Protein AF-A0A401FMH2-F1 (afdb_monomer_lite)

Structure (mmCIF, N/CA/C/O backbone):
data_AF-A0A401FMH2-F1
#
_entry.id   AF-A0A401FMH2-F1
#
loop_
_atom_site.group_PDB
_atom_site.id
_atom_site.type_symbol
_atom_site.label_atom_id
_atom_site.label_alt_id
_atom_site.label_comp_id
_atom_site.label_asym_id
_atom_site.label_entity_id
_atom_site.label_seq_id
_atom_site.pdbx_PDB_ins_code
_atom_site.Cartn_x
_atom_site.Cartn_y
_atom_site.Cartn_z
_atom_site.occupancy
_atom_site.B_iso_or_equiv
_atom_site.auth_seq_id
_atom_site.auth_comp_id
_atom_site.auth_asym_id
_atom_site.auth_atom_id
_atom_site.pdbx_PDB_model_num
ATOM 1 N N . MET A 1 1 ? -13.415 -18.491 -5.568 1.00 47.19 1 MET A N 1
ATOM 2 C CA . MET A 1 1 ? -12.170 -18.029 -4.925 1.00 47.19 1 MET A CA 1
ATOM 3 C C . MET A 1 1 ? -11.915 -16.611 -5.392 1.00 47.19 1 MET A C 1
ATOM 5 O O . MET A 1 1 ? -11.864 -16.383 -6.594 1.00 47.19 1 MET A O 1
ATOM 9 N N . THR A 1 2 ? -11.873 -15.657 -4.473 1.00 57.19 2 THR A N 1
ATOM 10 C CA . THR A 1 2 ? -11.533 -14.259 -4.752 1.00 57.19 2 THR A CA 1
ATOM 11 C C . THR A 1 2 ? -10.042 -14.176 -5.070 1.00 57.19 2 THR A C 1
ATOM 13 O O . THR A 1 2 ? -9.220 -14.553 -4.244 1.00 57.19 2 THR A O 1
ATOM 16 N N . ASN A 1 3 ? -9.698 -13.740 -6.281 1.00 81.69 3 ASN A N 1
ATOM 17 C CA . ASN A 1 3 ? -8.312 -13.519 -6.690 1.00 81.69 3 ASN A CA 1
ATOM 18 C C . ASN A 1 3 ? -7.860 -12.145 -6.170 1.00 81.69 3 ASN A C 1
ATOM 20 O O . ASN A 1 3 ? -8.549 -11.154 -6.430 1.00 81.69 3 ASN A O 1
ATOM 24 N N . ILE A 1 4 ? -6.757 -12.068 -5.419 1.00 91.06 4 ILE A N 1
ATOM 25 C CA . ILE A 1 4 ? -6.228 -10.784 -4.930 1.00 91.06 4 ILE A CA 1
ATOM 26 C C . ILE A 1 4 ? -5.268 -10.225 -5.976 1.00 91.06 4 ILE A C 1
ATOM 28 O O . ILE A 1 4 ? -4.220 -10.809 -6.244 1.00 91.06 4 ILE A O 1
ATOM 32 N N . GLN A 1 5 ? -5.618 -9.078 -6.553 1.00 94.56 5 GLN A N 1
ATOM 33 C CA . GLN A 1 5 ? -4.793 -8.424 -7.564 1.00 94.56 5 GLN A CA 1
ATOM 34 C C . GLN A 1 5 ? -3.710 -7.548 -6.935 1.00 94.56 5 GLN A C 1
ATOM 36 O O . GLN A 1 5 ? -3.973 -6.749 -6.036 1.00 94.56 5 GLN A O 1
ATOM 41 N N . ILE A 1 6 ? -2.492 -7.677 -7.456 1.00 95.94 6 ILE A N 1
ATOM 42 C CA . ILE A 1 6 ? -1.323 -6.886 -7.089 1.00 95.94 6 ILE A CA 1
ATOM 43 C C . ILE A 1 6 ? -0.742 -6.279 -8.365 1.00 95.94 6 ILE A C 1
ATOM 45 O O . ILE A 1 6 ? -0.387 -6.987 -9.309 1.00 95.94 6 ILE A O 1
ATOM 49 N N . GLY A 1 7 ? -0.619 -4.953 -8.391 1.00 97.38 7 GLY A N 1
ATOM 50 C CA . GLY A 1 7 ? 0.057 -4.260 -9.481 1.00 97.38 7 GLY A CA 1
ATOM 51 C C . GLY A 1 7 ? 1.564 -4.520 -9.451 1.00 97.38 7 GLY A C 1
ATOM 52 O O . GLY A 1 7 ? 2.188 -4.384 -8.399 1.00 97.38 7 GLY A O 1
ATOM 53 N N . ILE A 1 8 ? 2.166 -4.827 -10.602 1.00 97.62 8 ILE A N 1
ATOM 54 C CA . ILE A 1 8 ? 3.619 -5.048 -10.742 1.00 97.62 8 ILE A CA 1
ATOM 55 C C . ILE A 1 8 ? 4.412 -3.853 -10.207 1.00 97.62 8 ILE A C 1
ATOM 57 O O . ILE A 1 8 ? 5.335 -4.030 -9.416 1.00 97.62 8 ILE A O 1
ATOM 61 N N . ARG A 1 9 ? 4.010 -2.630 -10.573 1.00 95.62 9 ARG A N 1
ATOM 62 C CA . ARG A 1 9 ? 4.641 -1.402 -10.077 1.00 95.62 9 ARG A CA 1
ATOM 63 C C . ARG A 1 9 ? 4.567 -1.299 -8.553 1.00 95.62 9 ARG A C 1
ATOM 65 O O . ARG A 1 9 ? 5.583 -1.051 -7.919 1.00 95.62 9 ARG A O 1
ATOM 72 N N . THR A 1 10 ? 3.395 -1.546 -7.970 1.00 94.94 10 THR A N 1
ATOM 73 C CA . THR A 1 10 ? 3.193 -1.508 -6.514 1.00 94.94 10 THR A CA 1
ATOM 74 C C . THR A 1 10 ? 4.056 -2.541 -5.795 1.00 94.94 10 THR A C 1
ATOM 76 O O . THR A 1 10 ? 4.653 -2.223 -4.774 1.00 94.94 10 THR A O 1
ATOM 79 N N . LEU A 1 11 ? 4.156 -3.763 -6.328 1.00 96.88 11 LEU A N 1
ATOM 80 C CA . LEU A 1 11 ? 5.019 -4.813 -5.783 1.00 96.88 11 LEU A CA 1
ATOM 81 C C . LEU A 1 11 ? 6.494 -4.388 -5.789 1.00 96.88 11 LEU A C 1
ATOM 83 O O . LEU A 1 11 ? 7.184 -4.518 -4.780 1.00 96.88 11 LEU A O 1
ATOM 87 N N . ILE A 1 12 ? 6.964 -3.872 -6.923 1.00 97.06 12 ILE A N 1
ATOM 88 C CA . ILE A 1 12 ? 8.351 -3.441 -7.106 1.00 97.06 12 ILE A CA 1
ATOM 89 C C . ILE A 1 12 ? 8.682 -2.267 -6.196 1.00 97.06 12 ILE A C 1
ATOM 91 O O . ILE A 1 12 ? 9.678 -2.327 -5.484 1.00 97.06 12 ILE A O 1
ATOM 95 N N . GLU A 1 13 ? 7.851 -1.225 -6.180 1.00 94.44 13 GLU A N 1
ATOM 96 C CA . GLU A 1 13 ? 8.068 -0.061 -5.320 1.00 94.44 13 GLU A CA 1
ATOM 97 C C . GLU A 1 13 ? 8.053 -0.472 -3.845 1.00 94.44 13 GLU A C 1
ATOM 99 O O . GLU A 1 13 ? 8.932 -0.079 -3.088 1.00 94.44 13 GLU A O 1
ATOM 104 N N . PHE A 1 14 ? 7.127 -1.337 -3.433 1.00 94.88 14 PHE A N 1
ATOM 105 C CA . PHE A 1 14 ? 7.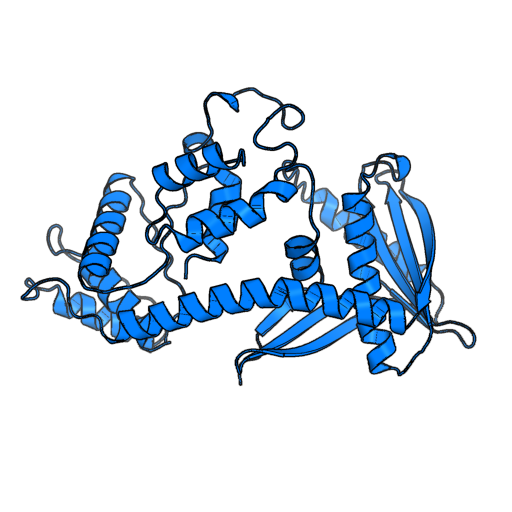064 -1.791 -2.048 1.00 94.88 14 PHE A CA 1
ATOM 106 C C . PHE A 1 14 ? 8.324 -2.561 -1.607 1.00 94.88 14 PHE A C 1
ATOM 108 O O . PHE A 1 14 ? 8.773 -2.420 -0.469 1.00 94.88 14 PHE A O 1
ATOM 115 N N . ILE A 1 15 ? 8.916 -3.373 -2.490 1.00 96.25 15 ILE A N 1
ATOM 116 C CA . ILE A 1 15 ? 10.062 -4.222 -2.134 1.00 96.25 15 ILE A CA 1
ATOM 117 C C . ILE A 1 15 ? 11.409 -3.540 -2.386 1.00 96.25 15 ILE A C 1
ATOM 119 O O . ILE A 1 15 ? 12.311 -3.673 -1.556 1.00 96.25 15 ILE A O 1
ATOM 123 N N . LEU A 1 16 ? 11.561 -2.814 -3.491 1.00 95.94 16 LEU A N 1
ATOM 124 C CA . LEU A 1 16 ? 12.856 -2.370 -4.019 1.00 95.94 16 LEU A CA 1
ATOM 125 C C . LEU A 1 16 ? 13.099 -0.858 -3.910 1.00 95.94 16 LEU A C 1
ATOM 127 O O . LEU A 1 16 ? 14.219 -0.416 -4.184 1.00 95.94 16 LEU A O 1
ATOM 131 N N . LYS A 1 17 ? 12.095 -0.056 -3.531 1.00 94.38 17 LYS A N 1
ATOM 132 C CA . LYS A 1 17 ? 12.276 1.394 -3.362 1.00 94.38 17 LYS A CA 1
ATOM 133 C C . LYS A 1 17 ? 13.201 1.673 -2.179 1.00 94.38 17 LYS A C 1
ATOM 135 O O . LYS A 1 17 ? 13.080 1.036 -1.132 1.00 94.38 17 LYS A O 1
ATOM 140 N N . ARG A 1 18 ? 14.149 2.584 -2.392 1.00 94.25 18 ARG A N 1
ATOM 141 C CA . ARG A 1 18 ? 15.251 2.953 -1.491 1.00 94.25 18 ARG A CA 1
ATOM 142 C C . ARG A 1 18 ? 15.542 4.449 -1.616 1.00 94.25 18 ARG A C 1
ATOM 144 O O . ARG A 1 18 ? 15.062 5.093 -2.548 1.00 94.25 18 ARG A O 1
ATOM 151 N N . GLY A 1 19 ? 16.330 4.988 -0.694 1.00 92.50 19 GLY A N 1
ATOM 152 C CA . GLY A 1 19 ? 16.698 6.400 -0.687 1.00 92.50 19 GLY A CA 1
ATOM 153 C C . GLY A 1 19 ? 15.606 7.320 -0.146 1.00 92.50 19 GLY A C 1
ATOM 154 O O . GLY A 1 19 ? 14.820 6.949 0.732 1.00 92.50 19 GLY A O 1
ATOM 155 N N . ASP A 1 20 ? 15.597 8.548 -0.652 1.00 92.31 20 ASP A N 1
ATOM 156 C CA . ASP A 1 20 ? 14.940 9.675 0.004 1.00 92.31 20 ASP A CA 1
ATOM 157 C C . ASP A 1 20 ? 13.442 9.752 -0.287 1.00 92.31 20 ASP A C 1
ATOM 159 O O . ASP A 1 20 ? 12.959 9.430 -1.377 1.00 92.31 20 ASP A O 1
ATOM 163 N N . LEU A 1 21 ? 12.696 10.251 0.692 1.00 90.00 21 LEU A N 1
ATOM 164 C CA . LEU A 1 21 ? 11.328 10.694 0.496 1.00 90.00 21 LEU A CA 1
ATOM 165 C C . LEU A 1 21 ? 11.337 12.001 -0.302 1.00 90.00 21 LEU A C 1
ATOM 167 O O . LEU A 1 21 ? 11.743 13.043 0.200 1.00 90.00 21 LEU A O 1
ATOM 171 N N . VAL A 1 22 ? 10.852 11.956 -1.539 1.00 81.88 22 VAL A N 1
ATOM 172 C CA . VAL A 1 22 ? 10.708 13.150 -2.380 1.00 81.88 22 VAL A CA 1
ATOM 173 C C . VAL A 1 22 ? 9.288 13.703 -2.225 1.00 81.88 22 VAL A C 1
ATOM 175 O O . VAL A 1 22 ? 8.334 12.936 -2.401 1.00 81.88 22 VAL A O 1
ATOM 178 N N . PRO A 1 23 ? 9.107 15.006 -1.932 1.00 68.88 23 PRO A N 1
ATOM 179 C CA . PRO A 1 23 ? 7.790 15.631 -1.935 1.00 68.88 23 PRO A CA 1
ATOM 180 C C . PRO A 1 23 ? 7.097 15.409 -3.281 1.00 68.88 23 PRO A C 1
ATOM 182 O O . PRO A 1 23 ? 7.643 15.738 -4.334 1.00 68.88 23 PRO A O 1
ATOM 185 N N . THR A 1 24 ? 5.881 14.870 -3.270 1.00 58.53 24 THR A N 1
ATOM 186 C CA . THR A 1 24 ? 5.079 14.733 -4.489 1.00 58.53 24 THR A CA 1
ATOM 187 C C . THR A 1 24 ? 4.671 16.110 -5.007 1.00 58.53 24 THR A C 1
ATOM 189 O O . THR A 1 24 ? 3.686 16.689 -4.554 1.00 58.53 24 THR A O 1
ATOM 192 N N . SER A 1 25 ? 5.400 16.630 -5.993 1.00 46.34 25 SER A N 1
ATOM 193 C CA . SER A 1 25 ? 4.968 17.747 -6.834 1.00 46.34 25 SER A CA 1
ATOM 194 C C . SER A 1 25 ? 4.063 17.222 -7.956 1.00 46.34 25 SER A C 1
ATOM 196 O O . SER A 1 25 ? 4.408 17.199 -9.136 1.00 46.34 25 SER A O 1
ATOM 198 N N . THR A 1 26 ? 2.866 16.754 -7.606 1.00 40.50 26 THR A N 1
ATOM 199 C CA . THR A 1 26 ? 1.843 16.431 -8.610 1.00 40.50 26 THR A CA 1
ATOM 200 C C . THR A 1 26 ? 1.331 17.720 -9.242 1.00 40.50 26 THR A C 1
ATOM 202 O O . THR A 1 26 ? 0.448 18.380 -8.703 1.00 40.50 26 THR A O 1
ATOM 205 N N . SER A 1 27 ? 1.886 18.091 -10.395 1.00 46.41 27 SER A N 1
ATOM 206 C CA . SER A 1 27 ? 1.198 18.978 -11.329 1.00 46.41 27 SER A CA 1
ATOM 207 C C . SER A 1 27 ? 0.369 18.120 -12.288 1.00 46.41 27 SER A C 1
ATOM 209 O O . SER A 1 27 ? 0.914 17.284 -13.004 1.00 46.41 27 SER A O 1
ATOM 211 N N . ASP A 1 28 ? -0.950 18.320 -12.336 1.00 49.03 28 ASP A N 1
ATOM 212 C CA . ASP A 1 28 ? -1.854 17.580 -13.240 1.00 49.03 28 ASP A CA 1
ATOM 213 C C . ASP A 1 28 ? -1.455 17.709 -14.727 1.00 49.03 28 ASP A C 1
ATOM 215 O O . ASP A 1 28 ? -1.717 16.824 -15.547 1.00 49.03 28 ASP A O 1
ATOM 219 N N . ASN A 1 29 ? -0.742 18.787 -15.075 1.00 51.06 29 ASN A N 1
ATOM 220 C CA . ASN A 1 29 ? -0.193 19.014 -16.412 1.00 51.06 29 ASN A CA 1
ATOM 221 C C . ASN A 1 29 ? 0.879 17.982 -16.819 1.00 51.06 29 ASN A C 1
ATOM 223 O O . ASN A 1 29 ? 1.019 17.711 -18.015 1.00 51.06 29 ASN A O 1
ATOM 227 N N . SER A 1 30 ? 1.609 17.372 -15.874 1.00 61.19 30 SER A N 1
ATOM 228 C CA . SER A 1 30 ? 2.687 16.420 -16.188 1.00 61.19 30 SER A CA 1
ATOM 229 C C . SER A 1 30 ? 2.157 15.052 -16.632 1.00 61.19 30 SER A C 1
ATOM 231 O O . SER A 1 30 ? 2.678 14.467 -17.581 1.00 61.19 30 SER A O 1
ATOM 233 N N . MET A 1 31 ? 1.064 14.563 -16.035 1.00 66.50 31 MET A N 1
ATOM 234 C CA . MET A 1 31 ? 0.497 13.243 -16.351 1.00 66.50 31 MET A CA 1
ATOM 235 C C . MET A 1 31 ? -0.146 13.195 -17.744 1.00 66.50 31 MET A C 1
ATOM 237 O O . MET A 1 31 ? 0.021 12.220 -18.491 1.00 66.50 31 MET A O 1
ATOM 241 N N . ALA A 1 32 ? -0.862 14.259 -18.123 1.00 74.38 32 ALA A N 1
ATOM 242 C CA . ALA A 1 32 ? -1.446 14.390 -19.457 1.00 74.38 32 ALA A CA 1
ATOM 243 C C . ALA A 1 32 ? -0.358 14.533 -20.536 1.00 74.38 32 ALA A C 1
ATOM 245 O O . ALA A 1 32 ? -0.461 13.917 -21.605 1.00 74.38 32 ALA A O 1
ATOM 246 N N . ALA A 1 33 ? 0.702 15.294 -20.240 1.00 79.94 33 ALA A N 1
ATOM 247 C CA . ALA A 1 33 ? 1.869 15.419 -21.106 1.00 79.94 33 ALA A CA 1
ATOM 248 C C . ALA A 1 33 ? 2.594 14.073 -21.276 1.00 79.94 33 ALA A C 1
ATOM 250 O O . ALA A 1 33 ? 2.816 13.656 -22.413 1.00 79.94 33 ALA A O 1
ATOM 251 N N . GLY A 1 34 ? 2.859 13.343 -20.188 1.00 83.75 34 GLY A N 1
ATOM 252 C CA . GLY A 1 34 ? 3.500 12.024 -20.225 1.00 83.75 34 GLY A CA 1
ATOM 253 C C . GLY A 1 34 ? 2.719 11.015 -21.070 1.00 83.75 34 GLY A C 1
ATOM 254 O O . GLY A 1 34 ? 3.260 10.415 -21.997 1.00 83.75 34 GLY A O 1
ATOM 255 N N . SER A 1 35 ? 1.400 10.929 -20.871 1.00 86.25 35 SER A N 1
ATOM 256 C CA . SER A 1 35 ? 0.530 10.052 -21.676 1.00 86.25 35 SER A CA 1
ATOM 257 C C . SER A 1 35 ? 0.536 10.411 -23.169 1.00 86.25 35 SER A C 1
ATOM 259 O O . SER A 1 35 ? 0.417 9.543 -24.037 1.00 86.25 35 SER A O 1
ATOM 261 N N . ARG A 1 36 ? 0.650 11.703 -23.507 1.00 90.69 36 ARG A N 1
ATOM 262 C CA . ARG A 1 36 ? 0.776 12.157 -24.899 1.00 90.69 36 ARG A CA 1
ATOM 263 C C . ARG A 1 36 ? 2.114 11.728 -25.500 1.00 90.69 36 ARG A C 1
ATOM 265 O O . ARG A 1 36 ? 2.121 11.283 -26.647 1.00 90.69 36 ARG A O 1
ATOM 272 N N . ILE A 1 37 ? 3.200 11.842 -24.738 1.00 91.69 37 ILE A N 1
ATOM 273 C CA . ILE A 1 37 ? 4.545 11.431 -25.154 1.00 91.69 37 ILE A CA 1
ATOM 274 C C . ILE A 1 37 ? 4.595 9.916 -25.388 1.00 91.69 37 ILE A C 1
ATOM 276 O O . ILE A 1 37 ? 5.035 9.503 -26.459 1.00 91.69 37 ILE A O 1
ATOM 280 N N . HIS A 1 38 ? 4.053 9.098 -24.477 1.00 93.69 38 HIS A N 1
ATOM 281 C CA . HIS A 1 38 ? 3.977 7.638 -24.659 1.00 93.69 38 HIS A CA 1
ATOM 282 C C . HIS A 1 38 ? 3.273 7.286 -25.972 1.00 93.69 38 HIS A C 1
ATOM 284 O O . HIS A 1 38 ? 3.847 6.607 -26.821 1.00 93.69 38 HIS A O 1
ATOM 290 N N . ARG A 1 39 ? 2.084 7.854 -26.218 1.00 93.94 39 ARG A N 1
ATOM 291 C CA . ARG A 1 39 ? 1.352 7.628 -27.477 1.00 93.94 39 ARG A CA 1
ATOM 292 C C . ARG A 1 39 ? 2.127 8.085 -28.712 1.00 93.94 39 ARG A C 1
ATOM 294 O O . ARG A 1 39 ? 2.004 7.461 -29.763 1.00 93.94 39 ARG A O 1
ATOM 301 N N . LYS A 1 40 ? 2.879 9.188 -28.626 1.00 94.25 40 LYS A N 1
ATOM 302 C CA . LYS A 1 40 ? 3.715 9.687 -29.731 1.00 94.25 40 LYS A CA 1
ATOM 303 C C . LYS A 1 40 ? 4.839 8.699 -30.048 1.00 94.25 40 LYS A C 1
ATOM 305 O O . LYS A 1 40 ? 5.058 8.411 -31.221 1.00 94.25 40 LYS A O 1
ATOM 310 N N . ILE A 1 41 ? 5.499 8.162 -29.023 1.00 94.62 41 ILE A N 1
ATOM 311 C CA . ILE A 1 41 ? 6.569 7.169 -29.172 1.00 94.62 41 ILE A CA 1
ATOM 312 C C . ILE A 1 41 ? 6.009 5.853 -29.698 1.00 94.62 41 ILE A C 1
ATOM 314 O O . ILE A 1 41 ? 6.479 5.369 -30.715 1.00 94.62 41 ILE A O 1
ATOM 318 N N . GLN A 1 42 ? 4.954 5.315 -29.091 1.00 95.88 42 GLN A N 1
ATOM 319 C CA . GLN A 1 42 ? 4.330 4.062 -29.527 1.00 95.88 42 GLN A CA 1
ATOM 320 C C . GLN A 1 42 ? 3.884 4.120 -30.999 1.00 95.88 42 GLN A C 1
ATOM 322 O O . GLN A 1 42 ? 4.076 3.163 -31.739 1.00 95.88 42 GLN A O 1
ATOM 327 N N . LYS A 1 43 ? 3.351 5.261 -31.465 1.00 95.06 43 LYS A N 1
ATOM 328 C CA . LYS A 1 43 ? 2.969 5.457 -32.877 1.00 95.06 43 LYS A CA 1
ATOM 329 C C . LYS A 1 43 ? 4.146 5.512 -33.851 1.00 95.06 43 LYS A C 1
ATOM 331 O O . LYS A 1 43 ? 3.929 5.303 -35.039 1.00 95.06 43 LYS A O 1
ATOM 336 N N . SER A 1 44 ? 5.353 5.838 -33.386 1.00 94.44 44 SER A N 1
ATOM 337 C CA . SER A 1 44 ? 6.554 5.833 -34.230 1.00 94.44 44 SER A CA 1
ATOM 338 C C . SER A 1 44 ? 7.231 4.462 -34.289 1.00 94.44 44 SER A C 1
ATOM 340 O O . SER A 1 44 ? 8.198 4.293 -35.034 1.00 94.44 44 SER A O 1
ATOM 342 N N . ARG A 1 45 ? 6.747 3.479 -33.515 1.00 95.56 45 ARG A N 1
ATOM 343 C CA . ARG A 1 45 ? 7.283 2.116 -33.501 1.00 95.56 45 ARG A CA 1
ATOM 344 C C . ARG A 1 45 ? 6.802 1.306 -34.722 1.00 95.56 45 ARG A C 1
ATOM 346 O O . ARG A 1 45 ? 5.782 1.646 -35.322 1.00 95.56 45 ARG A O 1
ATOM 353 N N . PRO A 1 46 ? 7.538 0.250 -35.120 1.00 95.38 46 PRO A N 1
ATOM 354 C CA . PRO A 1 46 ? 7.185 -0.587 -36.270 1.00 95.38 46 PRO A CA 1
ATOM 355 C C . PRO A 1 46 ? 5.839 -1.310 -36.116 1.00 95.38 46 PRO A C 1
ATOM 357 O O . PRO A 1 46 ? 5.339 -1.476 -35.011 1.00 95.38 46 PRO A O 1
ATOM 360 N N . LEU A 1 47 ? 5.296 -1.849 -37.213 1.00 94.31 47 LEU A N 1
ATOM 361 C CA . LEU A 1 47 ? 4.038 -2.620 -37.201 1.00 94.31 47 LEU A CA 1
ATOM 362 C C . LEU A 1 47 ? 4.085 -3.886 -36.326 1.00 94.31 47 LEU A C 1
ATOM 364 O O . LEU A 1 47 ? 3.046 -4.369 -35.888 1.00 94.31 47 LEU A O 1
ATOM 368 N N . THR A 1 48 ? 5.278 -4.422 -36.070 1.00 96.56 48 THR A N 1
ATOM 369 C CA . THR A 1 48 ? 5.525 -5.569 -35.180 1.00 96.56 48 THR A CA 1
ATOM 370 C C . THR A 1 48 ? 5.436 -5.217 -33.690 1.00 96.56 48 THR A C 1
ATOM 372 O O . THR A 1 48 ? 5.528 -6.102 -32.836 1.00 96.56 48 THR A O 1
ATOM 375 N N . TYR A 1 49 ? 5.275 -3.931 -33.366 1.00 97.75 49 TYR A N 1
ATOM 376 C CA . TYR A 1 49 ? 5.172 -3.420 -32.009 1.00 97.75 49 TYR A CA 1
ATOM 377 C C . TYR A 1 49 ? 3.718 -3.402 -31.535 1.00 97.75 49 TYR A C 1
ATOM 379 O O . TYR A 1 49 ? 2.867 -2.703 -32.087 1.00 97.75 49 TYR A O 1
ATOM 387 N N . ALA A 1 50 ? 3.444 -4.130 -30.457 1.00 97.81 50 ALA A N 1
ATOM 388 C CA . ALA A 1 50 ? 2.191 -4.050 -29.725 1.00 97.81 50 ALA A CA 1
ATOM 389 C C . ALA A 1 50 ? 2.354 -3.081 -28.548 1.00 97.81 50 ALA A C 1
ATOM 391 O O . ALA A 1 50 ? 3.155 -3.332 -27.649 1.00 97.81 50 ALA A O 1
ATOM 392 N N . ALA A 1 51 ? 1.595 -1.986 -28.553 1.00 97.31 51 ALA A N 1
ATOM 393 C CA . ALA A 1 51 ? 1.561 -1.030 -27.450 1.00 97.31 51 ALA A CA 1
ATOM 394 C C . ALA A 1 51 ? 0.623 -1.498 -26.322 1.00 97.31 51 ALA A C 1
ATOM 396 O O . ALA A 1 51 ? -0.383 -2.156 -26.591 1.00 97.31 51 ALA A O 1
ATOM 397 N N . GLU A 1 52 ? 0.916 -1.093 -25.083 1.00 96.06 52 GLU A N 1
ATOM 398 C CA . GLU A 1 52 ? 0.040 -1.260 -23.909 1.00 96.06 52 GLU A CA 1
ATOM 399 C C . GLU A 1 52 ? -0.367 -2.723 -23.629 1.00 96.06 52 GLU A C 1
ATOM 401 O O . GLU A 1 52 ? -1.540 -3.044 -23.411 1.00 96.06 52 GLU A O 1
ATOM 406 N N . VAL A 1 53 ? 0.607 -3.636 -23.623 1.00 97.88 53 VAL A N 1
ATOM 407 C CA . VAL A 1 53 ? 0.355 -5.077 -23.481 1.00 97.88 53 VAL A CA 1
ATOM 408 C C . VAL A 1 53 ? 0.146 -5.453 -22.016 1.00 97.88 53 VAL A C 1
ATOM 410 O O . VAL A 1 53 ? 1.038 -5.297 -21.181 1.00 97.88 53 VAL A O 1
ATOM 413 N N . THR A 1 54 ? -1.032 -5.991 -21.690 1.00 97.88 54 THR A N 1
ATOM 414 C CA . THR A 1 54 ? -1.309 -6.540 -20.356 1.00 97.88 54 THR A CA 1
ATOM 415 C C . THR A 1 54 ? -0.573 -7.858 -20.147 1.00 97.88 54 THR A C 1
ATOM 417 O O . THR A 1 54 ? -0.746 -8.807 -20.909 1.00 97.88 54 THR A O 1
ATOM 420 N N . LEU A 1 55 ? 0.198 -7.928 -19.066 1.00 98.00 55 LEU A N 1
ATOM 421 C CA . LEU A 1 55 ? 0.916 -9.118 -18.631 1.00 98.00 55 LEU A CA 1
ATOM 422 C C . LEU A 1 55 ? 0.465 -9.488 -17.224 1.00 98.00 55 LEU A C 1
ATOM 424 O O . LEU A 1 55 ? 0.287 -8.616 -16.369 1.00 98.00 55 LEU A O 1
ATOM 428 N N . LYS A 1 56 ? 0.272 -10.786 -16.989 1.00 97.56 56 LYS A N 1
ATOM 429 C CA . LYS A 1 56 ? -0.140 -11.303 -15.688 1.00 97.56 56 LYS A CA 1
ATOM 430 C C . LYS A 1 56 ? 0.431 -12.680 -15.391 1.00 97.56 56 LYS A C 1
ATOM 432 O O . LYS A 1 56 ? 0.614 -13.489 -16.293 1.00 97.56 56 LYS A O 1
ATOM 437 N N . THR A 1 57 ? 0.658 -12.944 -14.114 1.00 97.31 57 THR A N 1
ATOM 438 C CA . THR A 1 57 ? 1.040 -14.253 -13.583 1.00 97.31 57 THR A CA 1
ATOM 439 C C . THR A 1 57 ? 0.372 -14.469 -12.232 1.00 97.31 57 THR A C 1
ATOM 441 O O . THR A 1 57 ? -0.023 -13.506 -11.574 1.00 97.31 57 THR A O 1
ATOM 444 N N . ASN A 1 58 ? 0.229 -15.724 -11.821 1.00 96.00 58 ASN A N 1
ATOM 445 C CA . ASN A 1 58 ? -0.428 -16.080 -10.571 1.00 96.00 58 ASN A CA 1
ATOM 446 C C . ASN A 1 58 ? 0.500 -16.906 -9.688 1.00 96.00 58 ASN A C 1
ATOM 448 O O . ASN A 1 58 ? 1.292 -17.707 -10.183 1.00 96.00 58 ASN A O 1
ATOM 452 N N . PHE A 1 59 ? 0.345 -16.760 -8.379 1.00 95.12 59 PHE A N 1
ATOM 453 C CA . PHE A 1 59 ? 0.902 -17.695 -7.412 1.00 95.12 59 PHE A CA 1
ATOM 454 C C . PHE A 1 59 ? -0.091 -17.920 -6.274 1.00 95.12 59 PHE A C 1
ATOM 456 O O . PHE A 1 59 ? -0.863 -17.032 -5.910 1.00 95.12 59 PHE A O 1
ATOM 463 N N . GLU A 1 60 ? -0.058 -19.120 -5.707 1.00 94.94 60 GLU A N 1
ATOM 464 C CA . GLU A 1 60 ? -0.830 -19.461 -4.520 1.00 94.94 60 GLU A CA 1
ATOM 465 C C . GLU A 1 60 ? 0.051 -19.319 -3.276 1.00 94.94 60 GLU A C 1
ATOM 467 O O . GLU A 1 60 ? 1.227 -19.706 -3.267 1.00 94.94 60 GLU A O 1
ATOM 472 N N . TYR A 1 61 ? -0.506 -18.744 -2.214 1.00 95.94 61 TYR A N 1
ATOM 473 C CA . TYR A 1 61 ? 0.157 -18.655 -0.921 1.00 95.94 61 TYR A CA 1
ATOM 474 C C . TYR A 1 61 ? -0.877 -18.605 0.206 1.00 95.94 61 TYR A C 1
ATOM 476 O O . TYR A 1 61 ? -1.828 -17.832 0.133 1.00 95.94 61 TYR A O 1
ATOM 484 N N . LEU A 1 62 ? -0.699 -19.437 1.242 1.00 94.81 62 LEU A N 1
ATOM 485 C CA . LEU A 1 62 ? -1.616 -19.542 2.392 1.00 94.81 62 LEU A CA 1
ATOM 486 C C . LEU A 1 62 ? -3.093 -19.722 1.970 1.00 94.81 62 LEU A C 1
ATOM 488 O O . LEU A 1 62 ? -3.986 -19.049 2.479 1.00 94.81 62 LEU A O 1
ATOM 492 N N . GLY A 1 63 ? -3.344 -20.591 0.981 1.00 91.56 63 GLY A N 1
ATOM 493 C CA . GLY A 1 63 ? -4.687 -20.881 0.455 1.00 91.56 63 GLY A CA 1
ATOM 494 C C . GLY A 1 63 ? -5.344 -19.728 -0.315 1.00 91.56 63 GLY A C 1
ATOM 495 O O . GLY A 1 63 ? -6.531 -19.795 -0.632 1.00 91.56 63 GLY A O 1
ATOM 496 N N . THR A 1 64 ? -4.594 -18.661 -0.609 1.00 92.31 64 THR A N 1
ATOM 497 C CA . THR A 1 64 ? -5.057 -17.498 -1.370 1.00 92.31 64 THR A CA 1
ATOM 498 C C . THR A 1 64 ? -4.341 -17.424 -2.714 1.00 92.31 64 THR A C 1
ATOM 500 O O . THR A 1 64 ? -3.115 -17.534 -2.784 1.00 92.31 64 THR A O 1
ATOM 503 N N . ASN A 1 65 ? -5.108 -17.194 -3.781 1.00 95.12 65 ASN A N 1
ATOM 504 C CA . ASN A 1 65 ? -4.569 -16.929 -5.112 1.00 95.12 65 ASN A CA 1
ATOM 505 C C . ASN A 1 65 ? -4.298 -15.434 -5.282 1.00 95.12 65 ASN A C 1
ATOM 507 O O . ASN A 1 65 ? -5.185 -14.602 -5.059 1.00 95.12 65 ASN A O 1
ATOM 511 N N . TYR A 1 66 ? -3.073 -15.121 -5.690 1.00 96.19 66 TYR A N 1
ATOM 512 C CA . TYR A 1 66 ? -2.614 -13.772 -5.978 1.00 96.19 66 TYR A CA 1
ATOM 513 C C . TYR A 1 66 ? -2.315 -13.632 -7.468 1.00 96.19 66 TYR A C 1
ATOM 515 O O . TYR A 1 66 ? -1.529 -14.406 -8.015 1.00 96.19 66 TYR A O 1
ATOM 523 N N . GLU A 1 67 ? -2.894 -12.614 -8.103 1.00 97.44 67 GLU A N 1
ATOM 524 C CA . GLU A 1 67 ? -2.609 -12.239 -9.489 1.00 97.44 67 GLU A CA 1
ATOM 525 C C . GLU A 1 67 ? -1.706 -11.015 -9.508 1.00 97.44 67 GLU A C 1
ATOM 527 O O . GLU A 1 67 ? -2.100 -9.919 -9.107 1.00 97.44 67 GLU A O 1
ATOM 532 N N . ILE A 1 68 ? -0.492 -11.197 -10.008 1.00 97.44 68 ILE A N 1
ATOM 533 C CA . ILE A 1 68 ? 0.428 -10.105 -10.290 1.00 97.44 68 ILE A CA 1
ATOM 534 C C . ILE A 1 68 ? 0.182 -9.669 -11.720 1.00 97.44 68 ILE A C 1
ATOM 536 O O . ILE A 1 68 ? 0.321 -10.472 -12.642 1.00 97.44 68 ILE A O 1
ATOM 540 N N . SER A 1 69 ? -0.169 -8.403 -11.914 1.00 97.44 69 SER A N 1
ATOM 541 C CA . SER A 1 69 ? -0.478 -7.878 -13.241 1.00 97.44 69 SER A CA 1
ATOM 542 C C . SER A 1 69 ? 0.035 -6.462 -13.458 1.00 97.44 69 SER A C 1
ATOM 544 O O . SER A 1 69 ? 0.260 -5.687 -12.528 1.00 97.44 69 SER A O 1
ATOM 546 N N . GLY A 1 70 ? 0.250 -6.125 -14.722 1.00 96.94 70 GLY A N 1
ATOM 547 C CA . GLY A 1 70 ? 0.673 -4.802 -15.148 1.00 96.94 70 GLY A CA 1
ATOM 548 C C . GLY A 1 70 ? 0.558 -4.660 -16.655 1.00 96.94 70 GLY A C 1
ATOM 549 O O . GLY A 1 70 ? 0.105 -5.570 -17.354 1.00 96.94 70 GLY A O 1
ATOM 550 N N . ARG A 1 71 ? 0.950 -3.494 -17.151 1.00 97.06 71 ARG A N 1
ATOM 551 C CA . ARG A 1 71 ? 0.841 -3.140 -18.561 1.00 97.06 71 ARG A CA 1
ATOM 552 C C . ARG A 1 71 ? 2.198 -2.641 -19.033 1.00 97.06 71 ARG A C 1
ATOM 554 O O . ARG A 1 71 ? 2.656 -1.610 -18.549 1.00 97.06 71 ARG A O 1
ATOM 561 N N . ALA A 1 72 ? 2.851 -3.419 -19.888 1.00 97.12 72 ALA A N 1
ATOM 562 C CA . ALA A 1 72 ? 4.085 -2.998 -20.536 1.00 97.12 72 ALA A CA 1
ATOM 563 C C . ALA A 1 72 ? 3.751 -1.928 -21.579 1.00 97.12 72 ALA A C 1
ATOM 565 O O . ALA A 1 72 ? 2.757 -2.073 -22.300 1.00 97.12 72 ALA A O 1
ATOM 566 N N . ASP A 1 73 ? 4.569 -0.880 -21.678 1.00 97.56 73 ASP A N 1
ATOM 567 C CA . ASP A 1 73 ? 4.348 0.178 -22.669 1.00 97.56 73 ASP A CA 1
ATOM 568 C C . ASP A 1 73 ? 4.414 -0.370 -24.100 1.00 97.56 73 ASP A C 1
ATOM 570 O O . ASP A 1 73 ? 3.644 0.068 -24.963 1.00 97.56 73 ASP A O 1
ATOM 574 N N . GLY A 1 74 ? 5.281 -1.364 -24.327 1.00 97.50 74 GLY A N 1
ATOM 575 C CA . GLY A 1 74 ? 5.493 -1.966 -25.632 1.00 97.50 74 GLY A CA 1
ATOM 576 C C . GLY A 1 74 ? 6.102 -3.354 -25.632 1.00 97.50 74 GLY A C 1
ATOM 577 O O . GLY A 1 74 ? 6.986 -3.656 -24.833 1.00 97.50 74 GLY A O 1
ATOM 578 N N . ILE A 1 75 ? 5.696 -4.177 -26.597 1.00 98.31 75 ILE A N 1
ATOM 579 C CA . ILE A 1 75 ? 6.400 -5.413 -26.949 1.00 98.31 75 ILE A CA 1
ATOM 580 C C . ILE A 1 75 ? 6.552 -5.486 -28.466 1.00 98.31 75 ILE A C 1
ATOM 582 O O . ILE A 1 75 ? 5.560 -5.568 -29.191 1.00 98.31 75 ILE A O 1
ATOM 586 N N . ASN A 1 76 ? 7.793 -5.489 -28.945 1.00 98.00 76 ASN A N 1
ATOM 587 C CA . ASN A 1 76 ? 8.128 -5.694 -30.348 1.00 98.00 76 ASN A CA 1
ATOM 588 C C . ASN A 1 76 ? 8.522 -7.152 -30.584 1.00 98.00 76 ASN A C 1
ATOM 590 O O . ASN A 1 76 ? 9.418 -7.659 -29.911 1.00 98.00 76 ASN A O 1
ATOM 594 N N . ARG A 1 77 ? 7.874 -7.815 -31.544 1.00 96.50 77 ARG A N 1
ATOM 595 C CA . ARG A 1 77 ? 8.167 -9.211 -31.902 1.00 96.50 77 ARG A CA 1
ATOM 596 C C . ARG A 1 77 ? 8.632 -9.287 -33.349 1.00 96.50 77 ARG A C 1
ATOM 598 O O . ARG A 1 77 ? 7.831 -9.092 -34.261 1.00 96.50 77 ARG A O 1
ATOM 605 N N . THR A 1 78 ? 9.913 -9.557 -33.561 1.00 94.69 78 THR A N 1
ATOM 606 C CA . THR A 1 78 ? 10.480 -9.823 -34.889 1.00 94.69 78 THR A CA 1
ATOM 607 C C . THR A 1 78 ? 10.817 -11.310 -35.025 1.00 94.69 78 THR A C 1
ATOM 609 O O . THR A 1 78 ? 10.632 -12.080 -34.084 1.00 94.69 78 THR A O 1
ATOM 612 N N . ALA A 1 79 ? 11.273 -11.737 -36.206 1.00 89.06 79 ALA A N 1
ATOM 613 C CA . ALA A 1 79 ? 11.712 -13.119 -36.414 1.00 89.06 79 ALA A CA 1
ATOM 614 C C . ALA A 1 79 ? 12.954 -13.473 -35.575 1.00 89.06 79 ALA A C 1
ATOM 616 O O . ALA A 1 79 ? 13.111 -14.623 -35.176 1.00 89.06 79 ALA A O 1
ATOM 617 N N . ASP A 1 80 ? 13.800 -12.478 -35.301 1.00 88.50 80 ASP A N 1
ATOM 618 C CA . ASP A 1 80 ? 15.099 -12.664 -34.655 1.00 88.50 80 ASP A CA 1
ATOM 619 C C . ASP A 1 80 ? 15.064 -12.357 -33.151 1.00 88.50 80 ASP A C 1
ATOM 621 O O . ASP A 1 80 ? 15.900 -12.851 -32.397 1.00 88.50 80 ASP A O 1
ATOM 625 N N . GLU A 1 81 ? 14.126 -11.516 -32.700 1.00 94.19 81 GLU A N 1
ATOM 626 C CA . GLU A 1 81 ? 14.162 -10.950 -31.355 1.00 94.19 81 GLU A CA 1
ATOM 627 C C . GLU A 1 81 ? 12.767 -10.606 -30.810 1.00 94.19 81 GLU A C 1
ATOM 629 O O . GLU A 1 81 ? 11.904 -10.056 -31.502 1.00 94.19 81 GLU A O 1
ATOM 634 N N . VAL A 1 82 ? 12.576 -10.850 -29.512 1.00 97.88 82 VAL A N 1
ATOM 635 C CA . VAL A 1 82 ? 11.468 -10.291 -28.734 1.00 97.88 82 VAL A CA 1
ATOM 636 C C . VAL A 1 82 ? 12.018 -9.218 -27.797 1.00 97.88 82 VAL A C 1
ATOM 638 O O . VAL A 1 82 ? 12.893 -9.484 -26.973 1.00 97.88 82 VAL A O 1
ATOM 641 N N . LEU A 1 83 ? 11.492 -8.002 -27.924 1.00 98.25 83 LEU A N 1
ATOM 642 C CA . LEU A 1 83 ? 11.910 -6.824 -27.170 1.00 98.25 83 LEU A CA 1
ATOM 643 C C . LEU A 1 83 ? 10.736 -6.287 -26.352 1.00 98.25 83 LEU A C 1
ATOM 645 O O . LEU A 1 83 ? 9.694 -5.959 -26.917 1.00 98.25 83 LEU A O 1
ATOM 649 N N . ILE A 1 84 ? 10.923 -6.131 -25.044 1.00 98.50 84 ILE A N 1
ATOM 650 C CA . ILE A 1 84 ? 9.995 -5.387 -24.184 1.00 98.50 84 ILE A CA 1
ATOM 651 C C . ILE A 1 84 ? 10.542 -3.977 -23.988 1.00 98.50 84 ILE A C 1
ATOM 653 O O . ILE A 1 84 ? 11.702 -3.808 -23.617 1.00 98.50 84 ILE A O 1
ATOM 657 N N . GLU A 1 85 ? 9.701 -2.973 -24.211 1.00 98.25 85 GLU A N 1
ATOM 658 C CA . GLU A 1 85 ? 10.021 -1.565 -23.999 1.00 98.25 85 GLU A CA 1
ATOM 659 C C . GLU A 1 85 ? 9.212 -1.006 -22.824 1.00 98.25 85 GLU A C 1
ATOM 661 O O . GLU A 1 85 ? 7.988 -1.141 -22.785 1.00 98.25 85 GLU A O 1
ATOM 666 N N . GLU A 1 86 ? 9.907 -0.350 -21.896 1.00 97.44 86 GLU A N 1
ATOM 667 C CA . GLU A 1 86 ? 9.319 0.497 -20.860 1.00 97.44 86 GLU A CA 1
ATOM 668 C C . GLU A 1 86 ? 9.691 1.956 -21.149 1.00 97.44 86 GLU A C 1
ATOM 670 O O . GLU A 1 86 ? 10.867 2.288 -21.330 1.00 97.44 86 GLU A O 1
ATOM 675 N N . ILE A 1 87 ? 8.696 2.837 -21.187 1.00 96.44 87 ILE A N 1
ATOM 676 C CA . ILE A 1 87 ? 8.862 4.259 -21.477 1.00 96.44 87 ILE A CA 1
ATOM 677 C C . ILE A 1 87 ? 8.734 5.033 -20.163 1.00 96.44 87 ILE A C 1
ATOM 679 O O . ILE A 1 87 ? 7.818 4.812 -19.373 1.00 96.44 87 ILE A O 1
ATOM 683 N N . LYS A 1 88 ? 9.662 5.954 -19.902 1.00 94.00 88 LYS A N 1
ATOM 684 C CA . LYS A 1 88 ? 9.642 6.808 -18.708 1.00 94.00 88 LYS A CA 1
ATOM 685 C C . LYS A 1 88 ? 9.760 8.264 -19.108 1.00 94.00 88 LYS A C 1
ATOM 687 O O . LYS A 1 88 ? 10.595 8.612 -19.934 1.00 94.00 88 LYS A O 1
ATOM 692 N N . THR A 1 89 ? 8.941 9.114 -18.505 1.00 90.69 89 THR A N 1
ATOM 693 C CA . THR A 1 89 ? 8.958 10.562 -18.731 1.00 90.69 89 THR A CA 1
ATOM 694 C C . THR A 1 89 ? 9.266 11.278 -17.427 1.00 90.69 89 THR A C 1
ATOM 696 O O . THR A 1 89 ? 8.577 11.035 -16.434 1.00 90.69 89 THR A O 1
ATOM 699 N N . SER A 1 90 ? 10.254 12.166 -17.424 1.00 88.50 90 SER A N 1
ATOM 700 C CA . SER A 1 90 ? 10.561 13.026 -16.276 1.00 88.50 90 SER A CA 1
ATOM 701 C C . SER A 1 90 ? 11.302 14.281 -16.736 1.00 88.50 90 SER A C 1
ATOM 703 O O . SER A 1 90 ? 11.865 14.326 -17.823 1.00 88.50 90 SER A O 1
ATOM 705 N N . ASP A 1 91 ? 11.240 15.335 -15.938 1.00 85.81 91 ASP A N 1
ATOM 706 C CA . ASP A 1 91 ? 11.977 16.586 -16.099 1.00 85.81 91 ASP A CA 1
ATOM 707 C C . ASP A 1 91 ? 13.461 16.498 -15.705 1.00 85.81 91 ASP A C 1
ATOM 709 O O . ASP A 1 91 ? 14.283 17.254 -16.226 1.00 85.81 91 ASP A O 1
ATOM 713 N N . VAL A 1 92 ? 13.821 15.547 -14.840 1.00 86.00 92 VAL A N 1
ATOM 714 C CA . VAL A 1 92 ? 15.204 15.284 -14.422 1.00 86.00 92 VAL A CA 1
ATOM 715 C C . VAL A 1 92 ? 16.015 14.750 -15.605 1.00 86.00 92 VAL A C 1
ATOM 717 O O . VAL A 1 92 ? 15.522 13.952 -16.409 1.00 86.00 92 VAL A O 1
ATOM 720 N N . LYS A 1 93 ? 17.281 15.158 -15.739 1.00 87.62 93 LYS A N 1
ATOM 721 C CA . LYS A 1 93 ? 18.147 14.598 -16.787 1.00 87.62 93 LYS A CA 1
ATOM 722 C C . LYS A 1 93 ? 18.418 13.127 -16.521 1.00 87.62 93 LYS A C 1
ATOM 724 O O . LYS A 1 93 ? 18.658 12.730 -15.386 1.00 87.62 93 LYS A O 1
ATOM 729 N N . PHE A 1 94 ? 18.504 12.327 -17.581 1.00 88.56 94 PHE A N 1
ATOM 730 C CA . PHE A 1 94 ? 18.825 10.903 -17.443 1.00 88.56 94 PHE A CA 1
ATOM 731 C C . PHE A 1 94 ? 20.143 10.659 -16.680 1.00 88.56 94 PHE A C 1
ATOM 733 O O . PHE A 1 94 ? 20.222 9.741 -15.874 1.00 88.56 94 PHE A O 1
ATOM 740 N N . SER A 1 95 ? 21.157 11.508 -16.888 1.00 88.75 95 SER A N 1
ATOM 741 C CA . SER A 1 95 ? 22.455 11.434 -16.197 1.00 88.75 95 SER A CA 1
ATOM 742 C C . SER A 1 95 ? 22.414 11.823 -14.717 1.00 88.75 95 SER A C 1
ATOM 744 O O . SER A 1 95 ? 23.396 11.618 -14.015 1.00 88.75 95 SER A O 1
ATOM 746 N N . GLU A 1 96 ? 21.324 12.445 -14.267 1.00 88.19 96 GLU A N 1
ATOM 747 C CA . GLU A 1 96 ? 21.116 12.904 -12.889 1.00 88.19 96 GLU A CA 1
ATOM 748 C C . GLU A 1 96 ? 20.168 11.961 -12.121 1.00 88.19 96 GLU A C 1
ATOM 750 O O . GLU A 1 96 ? 19.926 12.164 -10.931 1.00 88.19 96 GLU A O 1
ATOM 755 N N . LEU A 1 97 ? 19.632 10.918 -12.774 1.00 86.56 97 LEU A N 1
ATOM 756 C CA . LEU A 1 97 ? 18.843 9.893 -12.097 1.00 86.56 97 LEU A CA 1
ATOM 757 C C . LEU A 1 97 ? 19.708 9.154 -11.079 1.00 86.56 97 LEU A C 1
ATOM 759 O O . LEU A 1 97 ? 20.801 8.689 -11.395 1.00 86.56 97 LEU A O 1
ATOM 763 N N . ASN A 1 98 ? 19.179 8.987 -9.869 1.00 87.00 98 ASN A N 1
ATOM 764 C CA . ASN A 1 98 ? 19.812 8.118 -8.889 1.00 87.00 98 ASN A CA 1
ATOM 765 C C . ASN A 1 98 ? 19.669 6.637 -9.286 1.00 87.00 98 ASN A C 1
ATOM 767 O O . ASN A 1 98 ? 18.710 6.237 -9.959 1.00 87.00 98 ASN A O 1
ATOM 771 N N . ASP A 1 99 ? 20.604 5.816 -8.806 1.00 88.94 99 ASP A N 1
ATOM 772 C CA . ASP A 1 99 ? 20.650 4.384 -9.114 1.00 88.94 99 ASP A CA 1
ATOM 773 C C . ASP A 1 99 ? 19.351 3.665 -8.728 1.00 88.94 99 ASP A C 1
ATOM 775 O O . ASP A 1 99 ? 18.879 2.806 -9.468 1.00 88.94 99 ASP A O 1
ATOM 779 N N . ASN A 1 100 ? 18.701 4.046 -7.617 1.00 91.50 100 ASN A N 1
ATOM 780 C CA . ASN A 1 100 ? 17.461 3.388 -7.207 1.00 91.50 100 ASN A CA 1
ATOM 781 C C . ASN A 1 100 ? 16.301 3.623 -8.183 1.00 91.50 100 ASN A C 1
ATOM 783 O O . ASN A 1 100 ? 15.528 2.704 -8.445 1.00 91.50 100 ASN A O 1
ATOM 787 N N . THR A 1 101 ? 16.172 4.823 -8.742 1.00 90.12 101 THR A N 1
ATOM 788 C CA . THR A 1 101 ? 15.124 5.132 -9.722 1.00 90.12 101 THR A CA 1
ATOM 789 C C . THR A 1 101 ? 15.320 4.293 -10.979 1.00 90.12 101 THR A C 1
ATOM 791 O O . THR A 1 101 ? 14.371 3.684 -11.479 1.00 90.12 101 THR A O 1
ATOM 794 N N . LEU A 1 102 ? 16.565 4.199 -11.448 1.00 92.06 102 LEU A N 1
ATOM 795 C CA . LEU A 1 102 ? 16.917 3.369 -12.592 1.00 92.06 102 LEU A CA 1
ATOM 796 C C . LEU A 1 102 ? 16.687 1.875 -12.302 1.00 92.06 102 LEU A C 1
ATOM 798 O O . LEU A 1 102 ? 16.113 1.173 -13.138 1.00 92.06 102 LEU A O 1
ATOM 802 N N . ASP A 1 103 ? 17.045 1.401 -11.105 1.00 94.06 103 ASP A N 1
ATOM 803 C CA . ASP A 1 103 ? 16.775 0.035 -10.645 1.00 94.06 103 ASP A CA 1
ATOM 804 C C . ASP A 1 103 ? 15.280 -0.291 -10.671 1.00 94.06 103 ASP A C 1
ATOM 806 O O . ASP A 1 103 ? 14.896 -1.367 -11.128 1.00 94.06 103 ASP A O 1
ATOM 810 N N . LEU A 1 104 ? 14.425 0.626 -10.203 1.00 95.12 104 LEU A N 1
ATOM 811 C CA . LEU A 1 104 ? 12.971 0.444 -10.196 1.00 95.12 104 LEU A CA 1
ATOM 812 C C . LEU A 1 104 ? 12.406 0.365 -11.617 1.00 95.12 104 LEU A C 1
ATOM 814 O O . LEU A 1 104 ? 11.547 -0.476 -11.895 1.00 95.12 104 LEU A O 1
ATOM 818 N N . TYR A 1 105 ? 12.904 1.200 -12.532 1.00 94.69 105 TYR A N 1
ATOM 819 C CA . TYR A 1 105 ? 12.505 1.156 -13.939 1.00 94.69 105 TYR A CA 1
ATOM 820 C C . TYR A 1 105 ? 12.875 -0.183 -14.582 1.00 94.69 105 TYR A C 1
ATOM 822 O O . TYR A 1 105 ? 12.033 -0.826 -15.214 1.00 94.69 105 TYR A O 1
ATOM 830 N N . TRP A 1 106 ? 14.101 -0.657 -14.353 1.00 97.62 106 TRP A N 1
ATOM 831 C CA . TRP A 1 106 ? 14.533 -1.965 -14.838 1.00 97.62 106 TRP A CA 1
ATOM 832 C C . TRP A 1 106 ? 13.810 -3.121 -14.161 1.00 97.62 106 TRP A C 1
ATOM 834 O O . TRP A 1 106 ? 13.491 -4.099 -14.829 1.00 97.62 106 TRP A O 1
ATOM 844 N N . ALA A 1 107 ? 13.525 -3.037 -12.862 1.00 97.88 107 ALA A N 1
ATOM 845 C CA . ALA A 1 107 ? 12.773 -4.060 -12.144 1.00 97.88 107 ALA A CA 1
ATOM 846 C C . ALA A 1 107 ? 11.403 -4.295 -12.792 1.00 97.88 107 ALA A C 1
ATOM 848 O O . ALA A 1 107 ? 10.982 -5.442 -12.934 1.00 97.88 107 ALA A O 1
ATOM 849 N N . GLN A 1 108 ? 10.742 -3.232 -13.255 1.00 97.38 108 GLN A N 1
ATOM 850 C CA . GLN A 1 108 ? 9.451 -3.332 -13.934 1.00 97.38 108 GLN A CA 1
ATOM 851 C C . GLN A 1 108 ? 9.570 -4.081 -15.264 1.00 97.38 108 GLN A C 1
ATOM 853 O O . GLN A 1 108 ? 8.860 -5.068 -15.474 1.00 97.38 108 GLN A O 1
ATOM 858 N N . ALA A 1 109 ? 10.536 -3.697 -16.103 1.00 98.00 109 ALA A N 1
ATOM 859 C CA . ALA A 1 109 ? 10.834 -4.398 -17.351 1.00 98.00 109 ALA A CA 1
ATOM 860 C C . ALA A 1 109 ? 11.234 -5.870 -17.117 1.00 98.00 109 ALA A C 1
ATOM 862 O O . ALA A 1 109 ? 10.792 -6.756 -17.847 1.00 98.00 109 ALA A O 1
ATOM 863 N N . LYS A 1 110 ? 12.008 -6.162 -16.062 1.00 98.62 110 LYS A N 1
ATOM 864 C CA . LYS A 1 110 ? 12.419 -7.526 -15.683 1.00 98.62 110 LYS A CA 1
ATOM 865 C C . LYS A 1 110 ? 11.234 -8.406 -15.289 1.00 98.62 110 LYS A C 1
ATOM 867 O O . LYS A 1 110 ? 11.177 -9.558 -15.720 1.00 98.62 110 LYS A O 1
ATOM 872 N N . VAL A 1 111 ? 10.269 -7.884 -14.522 1.00 98.44 111 VAL A N 1
ATOM 873 C CA . VAL A 1 111 ? 9.047 -8.638 -14.180 1.00 98.44 111 VAL A CA 1
ATOM 874 C C . VAL A 1 111 ? 8.204 -8.906 -15.427 1.00 98.44 111 VAL A C 1
ATOM 876 O O . VAL A 1 111 ? 7.748 -10.034 -15.612 1.00 98.44 111 VAL A O 1
ATOM 879 N N . TYR A 1 112 ? 8.041 -7.926 -16.320 1.00 98.50 112 TYR A N 1
ATOM 880 C CA . TYR A 1 112 ? 7.389 -8.163 -17.613 1.00 98.50 112 TYR A CA 1
ATOM 881 C C . TYR A 1 112 ? 8.113 -9.235 -18.430 1.00 98.50 112 TYR A C 1
ATOM 883 O O . TYR A 1 112 ? 7.468 -10.134 -18.969 1.00 98.50 112 TYR A O 1
ATOM 891 N N . GLY A 1 113 ? 9.446 -9.192 -18.443 1.00 98.31 113 GLY A N 1
ATOM 892 C CA . GLY A 1 113 ? 10.289 -10.189 -19.087 1.00 98.31 113 GLY A CA 1
ATOM 893 C C . GLY A 1 113 ? 10.063 -11.600 -18.565 1.00 98.31 113 GLY A C 1
ATOM 894 O O . GLY A 1 113 ? 9.851 -12.515 -19.356 1.00 98.31 113 GLY A O 1
ATOM 895 N N . TYR A 1 114 ? 10.032 -11.775 -17.243 1.00 98.56 114 TYR A N 1
ATOM 896 C CA . TYR A 1 114 ? 9.708 -13.058 -16.618 1.00 98.56 114 TYR A CA 1
ATOM 897 C C . TYR A 1 114 ? 8.342 -13.595 -17.070 1.00 98.56 114 TYR A C 1
ATOM 899 O O . TYR A 1 114 ? 8.238 -14.756 -17.476 1.00 98.56 114 TYR A O 1
ATOM 907 N N . ILE A 1 115 ? 7.301 -12.755 -17.025 1.00 98.38 115 ILE A N 1
ATOM 908 C CA . ILE A 1 115 ? 5.938 -13.166 -17.385 1.00 98.38 115 ILE A CA 1
ATOM 909 C C . ILE A 1 115 ? 5.879 -13.580 -18.857 1.00 98.38 115 ILE A C 1
ATOM 911 O O . ILE A 1 115 ? 5.340 -14.643 -19.172 1.00 98.38 115 ILE A O 1
ATOM 915 N N . LEU A 1 116 ? 6.457 -12.772 -19.750 1.00 98.38 116 LEU A N 1
ATOM 916 C CA . LEU A 1 116 ? 6.448 -13.034 -21.186 1.00 98.38 116 LEU A CA 1
ATOM 917 C C . LEU A 1 116 ? 7.222 -14.310 -21.531 1.00 98.38 116 LEU A C 1
ATOM 919 O O . LEU A 1 116 ? 6.676 -15.194 -22.183 1.00 98.38 116 LEU A O 1
ATOM 923 N N . MET A 1 117 ? 8.455 -14.447 -21.030 1.00 98.06 117 MET A N 1
ATOM 924 C CA . MET A 1 117 ? 9.294 -15.625 -21.277 1.00 98.06 117 MET A CA 1
ATOM 925 C C . MET A 1 117 ? 8.673 -16.916 -20.745 1.00 98.06 117 MET A C 1
ATOM 927 O O . MET A 1 117 ? 8.823 -17.975 -21.352 1.00 98.06 117 MET A O 1
ATOM 931 N N . THR A 1 118 ? 7.949 -16.841 -19.628 1.00 97.44 118 THR A N 1
ATOM 932 C CA . THR A 1 118 ? 7.234 -17.997 -19.075 1.00 97.44 118 THR A CA 1
ATOM 933 C C . THR A 1 118 ? 6.008 -18.350 -19.916 1.00 97.44 118 THR A C 1
ATOM 935 O O . THR A 1 118 ? 5.775 -19.524 -20.186 1.00 97.44 118 THR A O 1
ATOM 938 N N . THR A 1 119 ? 5.247 -17.347 -20.360 1.00 96.69 119 THR A N 1
ATOM 939 C CA . THR A 1 119 ? 3.991 -17.546 -21.105 1.00 96.69 119 THR A CA 1
ATOM 940 C C . THR A 1 119 ? 4.234 -18.019 -22.538 1.00 96.69 119 THR A C 1
ATOM 942 O O . THR A 1 119 ? 3.522 -18.891 -23.025 1.00 96.69 119 THR A O 1
ATOM 945 N N . GLU A 1 120 ? 5.244 -17.462 -23.208 1.00 96.06 120 GLU A N 1
ATOM 946 C CA . GLU A 1 120 ? 5.581 -17.766 -24.607 1.00 96.06 120 GLU A CA 1
ATOM 947 C C . GLU A 1 120 ? 6.720 -18.797 -24.733 1.00 96.06 120 GLU A C 1
ATOM 949 O O . GLU A 1 120 ? 7.135 -19.132 -25.838 1.00 96.06 120 GLU A O 1
ATOM 954 N N . ASN A 1 121 ? 7.212 -19.329 -23.607 1.00 96.12 121 ASN A N 1
ATOM 955 C CA . ASN A 1 121 ? 8.327 -20.276 -23.535 1.00 96.12 121 ASN A CA 1
ATOM 956 C C . ASN A 1 121 ? 9.594 -19.807 -24.284 1.00 96.12 121 ASN A C 1
ATOM 958 O O . ASN A 1 121 ? 10.202 -20.562 -25.040 1.00 96.12 121 ASN A O 1
ATOM 962 N N . LEU A 1 122 ? 9.991 -18.556 -24.050 1.00 96.94 122 LEU A N 1
ATOM 963 C CA . LEU A 1 122 ? 11.193 -17.946 -24.624 1.00 96.94 122 LEU A CA 1
ATOM 964 C C . LEU A 1 122 ? 12.376 -18.102 -23.662 1.00 96.94 122 LEU A C 1
ATOM 966 O O . LEU A 1 122 ? 12.211 -17.928 -22.454 1.00 96.94 122 LEU A O 1
ATOM 970 N N . ASP A 1 123 ? 13.569 -18.375 -24.189 1.00 97.25 123 ASP A N 1
ATOM 971 C CA . ASP A 1 123 ? 14.787 -18.495 -23.374 1.00 97.25 123 ASP A CA 1
ATOM 972 C C . ASP A 1 123 ? 15.504 -17.157 -23.160 1.00 97.25 123 ASP A C 1
ATOM 974 O O . ASP A 1 123 ? 16.180 -16.971 -22.145 1.00 97.25 123 ASP A O 1
ATOM 978 N N . HIS A 1 124 ? 15.347 -16.229 -24.106 1.00 97.38 124 HIS A N 1
ATOM 979 C CA . HIS A 1 124 ? 15.983 -14.916 -24.102 1.00 97.38 124 HIS A CA 1
ATOM 980 C C . HIS A 1 124 ? 15.036 -13.866 -24.680 1.00 97.38 124 HIS A C 1
ATOM 982 O O . HIS A 1 124 ? 14.262 -14.148 -25.595 1.00 97.38 124 HIS A O 1
ATOM 988 N N . ILE A 1 125 ? 15.136 -12.650 -24.155 1.00 98.25 125 ILE A N 1
ATOM 989 C CA . ILE A 1 125 ? 14.519 -11.441 -24.701 1.00 98.25 125 ILE A CA 1
ATOM 990 C C . ILE A 1 125 ? 15.499 -10.281 -24.549 1.00 98.25 125 ILE A C 1
ATOM 992 O O . ILE A 1 125 ? 16.462 -10.367 -23.783 1.00 98.25 125 ILE A O 1
ATOM 996 N N . SER A 1 126 ? 15.191 -9.158 -25.178 1.00 98.50 126 SER A N 1
ATOM 997 C CA . SER A 1 126 ? 15.779 -7.887 -24.774 1.00 98.50 126 SER A CA 1
ATOM 998 C C . SER A 1 126 ? 14.799 -7.051 -23.981 1.00 98.50 126 SER A C 1
ATOM 1000 O O . SER A 1 126 ? 13.589 -7.052 -24.223 1.00 98.50 126 SER A O 1
ATOM 1002 N N . LEU A 1 127 ? 15.349 -6.281 -23.057 1.00 98.50 127 LEU A N 1
ATOM 1003 C CA . LEU A 1 127 ? 14.633 -5.246 -22.338 1.00 98.50 127 LEU A CA 1
ATOM 1004 C C . LEU A 1 127 ? 15.200 -3.893 -22.758 1.00 98.50 127 LEU A C 1
ATOM 1006 O O . LEU A 1 127 ? 16.418 -3.709 -22.791 1.00 98.50 127 LEU A O 1
ATOM 1010 N N . GLN A 1 128 ? 14.322 -2.945 -23.057 1.00 98.25 128 GLN A N 1
ATOM 1011 C CA . GLN A 1 128 ? 14.684 -1.578 -23.393 1.00 98.25 128 GLN A CA 1
ATOM 1012 C C . GLN A 1 128 ? 13.982 -0.595 -22.471 1.00 98.25 128 GLN A C 1
ATOM 1014 O O . GLN A 1 128 ? 12.769 -0.646 -22.282 1.00 98.25 128 GLN A O 1
ATOM 1019 N N . LEU A 1 129 ? 14.767 0.334 -21.943 1.00 97.75 129 LEU A N 1
ATOM 1020 C CA . LEU A 1 129 ? 14.271 1.519 -21.275 1.00 97.75 129 LEU A CA 1
ATOM 1021 C C . LEU A 1 129 ? 14.383 2.698 -22.240 1.00 97.75 129 LEU A C 1
ATOM 1023 O O . LEU A 1 129 ? 15.479 3.018 -22.705 1.00 97.75 129 LEU A O 1
ATOM 1027 N N . THR A 1 130 ? 13.261 3.355 -22.518 1.00 97.19 130 THR A N 1
ATOM 1028 C CA . THR A 1 130 ? 13.210 4.599 -23.290 1.00 97.19 130 THR A CA 1
ATOM 1029 C C . THR A 1 130 ? 12.832 5.738 -22.359 1.00 97.19 130 THR A C 1
ATOM 1031 O O . THR A 1 130 ? 11.675 5.913 -21.985 1.00 97.19 130 THR A O 1
ATOM 1034 N N . TYR A 1 131 ? 13.834 6.515 -21.967 1.00 95.38 131 TYR A N 1
ATOM 1035 C CA . TYR A 1 131 ? 13.665 7.675 -21.111 1.00 95.38 131 TYR A CA 1
ATOM 1036 C C . TYR A 1 131 ? 13.479 8.932 -21.953 1.00 95.38 131 TYR A C 1
ATOM 1038 O O . TYR A 1 131 ? 14.258 9.188 -22.870 1.00 95.38 131 TYR A O 1
ATOM 1046 N N . VAL A 1 132 ? 12.467 9.723 -21.626 1.00 94.00 132 VAL A N 1
ATOM 1047 C CA . VAL A 1 132 ? 12.142 10.975 -22.299 1.00 94.00 132 VAL A CA 1
ATOM 1048 C C . VAL A 1 132 ? 12.233 12.103 -21.291 1.00 94.00 132 VAL A C 1
ATOM 1050 O O . VAL A 1 132 ? 11.398 12.212 -20.389 1.00 94.00 132 VAL A O 1
ATOM 1053 N N . GLN A 1 133 ? 13.233 12.957 -21.468 1.00 90.00 133 GLN A N 1
ATOM 1054 C CA . GLN A 1 133 ? 13.372 14.148 -20.657 1.00 90.00 133 GLN A CA 1
ATOM 1055 C C . GLN A 1 133 ? 12.404 15.230 -21.143 1.00 90.00 133 GLN A C 1
ATOM 1057 O O . GLN A 1 133 ? 12.436 15.628 -22.307 1.00 90.00 133 GLN A O 1
ATOM 1062 N N . THR A 1 134 ? 11.544 15.724 -20.261 1.00 86.06 134 THR A N 1
ATOM 1063 C CA . THR A 1 134 ? 10.619 16.829 -20.542 1.00 86.06 134 THR A CA 1
ATOM 1064 C C . THR A 1 134 ? 11.175 18.165 -20.042 1.00 86.06 134 THR A C 1
ATOM 1066 O O . THR A 1 134 ? 11.905 18.172 -19.058 1.00 86.06 134 THR A O 1
ATOM 1069 N N . PRO A 1 135 ? 10.826 19.307 -20.662 1.00 81.62 135 PRO A N 1
ATOM 1070 C CA . PRO A 1 135 ? 9.908 19.465 -21.794 1.00 81.62 135 PRO A CA 1
ATOM 1071 C C . PRO A 1 135 ? 10.547 19.249 -23.176 1.00 81.62 135 PRO A C 1
ATOM 1073 O O . PRO A 1 135 ? 9.803 19.138 -24.145 1.00 81.62 135 PRO A O 1
ATOM 1076 N N . ASP A 1 136 ? 11.876 19.155 -23.274 1.00 82.25 136 ASP A N 1
ATOM 1077 C CA . ASP A 1 136 ? 12.608 19.138 -24.557 1.00 82.25 136 ASP A CA 1
ATOM 1078 C C . ASP A 1 136 ? 12.428 17.841 -25.374 1.00 82.25 136 ASP A C 1
ATOM 1080 O O . ASP A 1 136 ? 12.882 17.742 -26.512 1.00 82.25 136 ASP A O 1
ATOM 1084 N N . GLU A 1 137 ? 11.751 16.843 -24.800 1.00 87.31 137 GLU A N 1
ATOM 1085 C CA . GLU A 1 137 ? 11.528 15.503 -25.354 1.00 87.31 137 GLU A CA 1
ATOM 1086 C C . GLU A 1 137 ? 12.837 14.813 -25.791 1.00 87.31 137 GLU A C 1
ATOM 1088 O O . GLU A 1 137 ? 12.850 14.037 -26.749 1.00 87.31 137 GLU A O 1
ATOM 1093 N N . GLN A 1 138 ? 13.946 15.066 -25.080 1.00 91.06 138 GLN A N 1
ATOM 1094 C CA . GLN A 1 138 ? 15.215 14.383 -25.335 1.00 91.06 138 GLN A CA 1
ATOM 1095 C C . GLN A 1 138 ? 15.079 12.901 -24.975 1.00 91.06 138 GLN A C 1
ATOM 1097 O O . GLN A 1 138 ? 14.738 12.558 -23.843 1.00 91.06 138 GLN A O 1
ATOM 1102 N N . ILE A 1 139 ? 15.359 12.021 -25.939 1.00 95.00 139 ILE A N 1
ATOM 1103 C CA . ILE A 1 139 ? 15.205 10.574 -25.775 1.00 95.00 139 ILE A CA 1
ATOM 1104 C C . ILE A 1 139 ? 16.563 9.923 -25.517 1.00 95.00 139 ILE A C 1
ATOM 1106 O O . ILE A 1 139 ? 17.462 10.002 -26.353 1.00 95.00 139 ILE A O 1
ATOM 1110 N N . THR A 1 140 ? 16.664 9.194 -24.409 1.00 95.81 140 THR A N 1
ATOM 1111 C CA . THR A 1 140 ? 17.771 8.279 -24.113 1.00 95.81 140 THR A CA 1
ATOM 1112 C C . THR A 1 140 ? 17.240 6.855 -24.110 1.00 95.81 140 THR A C 1
ATOM 1114 O O . THR A 1 140 ? 16.228 6.564 -23.475 1.00 95.81 140 THR A O 1
ATOM 1117 N N . THR A 1 141 ? 17.900 5.956 -24.839 1.00 96.50 141 THR A N 1
ATOM 1118 C CA . THR A 1 141 ? 17.497 4.548 -24.925 1.00 96.50 141 THR A CA 1
ATOM 1119 C C . THR A 1 141 ? 18.630 3.648 -24.467 1.00 96.50 141 THR A C 1
ATOM 1121 O O . THR A 1 141 ? 19.745 3.758 -24.973 1.00 96.50 141 THR A O 1
ATOM 1124 N N . THR A 1 142 ? 18.321 2.733 -23.553 1.00 96.75 142 THR A N 1
ATOM 1125 C CA . THR A 1 142 ? 19.259 1.720 -23.060 1.00 96.75 142 THR A CA 1
ATOM 1126 C C . THR A 1 142 ? 18.639 0.345 -23.239 1.00 96.75 142 THR A C 1
ATOM 1128 O O . THR A 1 142 ? 17.472 0.149 -22.907 1.00 96.75 142 THR A O 1
ATOM 1131 N N . LYS A 1 143 ? 19.419 -0.609 -23.752 1.00 97.50 143 LYS A N 1
ATOM 1132 C CA . LYS A 1 143 ? 18.986 -1.980 -24.038 1.00 97.50 143 LYS A CA 1
ATOM 1133 C C . LYS A 1 143 ? 19.887 -2.975 -23.312 1.00 97.50 143 LYS A C 1
ATOM 1135 O O . LYS A 1 143 ? 21.100 -2.783 -23.286 1.00 97.50 143 LYS A O 1
ATOM 1140 N N . ILE A 1 144 ? 19.296 -4.027 -22.754 1.00 97.81 144 ILE A N 1
ATOM 1141 C CA . ILE A 1 144 ? 20.014 -5.165 -22.171 1.00 97.81 144 ILE A CA 1
ATOM 1142 C C . ILE A 1 144 ? 19.428 -6.477 -22.691 1.00 97.81 144 ILE A C 1
ATOM 1144 O O . ILE A 1 144 ? 18.217 -6.580 -22.894 1.00 97.81 144 ILE A O 1
ATOM 1148 N N . GLU A 1 145 ? 20.278 -7.483 -22.859 1.00 97.94 145 GLU A N 1
ATOM 1149 C CA . GLU A 1 145 ? 19.836 -8.864 -23.054 1.00 97.94 145 GLU A CA 1
ATOM 1150 C C . GLU A 1 145 ? 19.446 -9.474 -21.706 1.00 97.94 145 GLU A C 1
ATOM 1152 O O . GLU A 1 145 ? 20.079 -9.214 -20.677 1.00 97.94 145 GLU A O 1
ATOM 1157 N N . TYR A 1 146 ? 18.386 -10.279 -21.695 1.00 98.31 146 TYR A N 1
ATOM 1158 C CA . TYR A 1 146 ? 17.854 -10.862 -20.474 1.00 98.31 146 TYR A CA 1
ATOM 1159 C C . TYR A 1 146 ? 17.426 -12.311 -20.689 1.00 98.31 146 TYR A C 1
ATOM 1161 O O . TYR A 1 146 ? 16.584 -12.613 -21.534 1.00 98.31 146 TYR A O 1
ATOM 1169 N N . SER A 1 147 ? 18.017 -13.216 -19.910 1.00 98.44 147 SER A N 1
ATOM 1170 C CA . SER A 1 147 ? 17.736 -14.647 -19.988 1.00 98.44 147 SER A CA 1
ATOM 1171 C C . SER A 1 147 ? 16.586 -15.055 -19.070 1.00 98.44 147 SER A C 1
ATOM 1173 O O . SER A 1 147 ? 16.352 -14.470 -18.005 1.00 98.44 147 SER A O 1
ATOM 1175 N N . LYS A 1 148 ? 15.914 -16.148 -19.431 1.00 98.19 148 LYS A N 1
ATOM 1176 C CA . LYS A 1 148 ? 14.864 -16.772 -18.618 1.00 98.19 148 LYS A CA 1
ATOM 1177 C C . LYS A 1 148 ? 15.360 -17.173 -17.230 1.00 98.19 148 LYS A C 1
ATOM 1179 O O . LYS A 1 148 ? 14.615 -17.051 -16.257 1.00 98.19 148 LYS A O 1
ATOM 1184 N N . SER A 1 149 ? 16.612 -17.620 -17.111 1.00 98.38 149 SER A N 1
ATOM 1185 C CA . SER A 1 149 ? 17.211 -17.987 -15.821 1.00 98.38 149 SER A CA 1
ATOM 1186 C C . SER A 1 149 ? 17.355 -16.776 -14.894 1.00 98.38 149 SER A C 1
ATOM 1188 O O . SER A 1 149 ? 16.916 -16.839 -13.744 1.00 98.38 149 SER A O 1
ATOM 1190 N N . ALA A 1 150 ? 17.872 -15.651 -15.401 1.00 98.38 150 ALA A N 1
ATOM 1191 C CA . ALA A 1 150 ? 17.988 -14.409 -14.638 1.00 98.38 150 ALA A CA 1
ATOM 1192 C C . ALA A 1 150 ? 16.610 -13.842 -14.256 1.00 98.38 150 ALA A C 1
ATOM 1194 O O . ALA A 1 150 ? 16.415 -13.402 -13.122 1.00 98.38 150 ALA A O 1
ATOM 1195 N N . ALA A 1 151 ? 15.641 -13.907 -15.174 1.00 98.44 151 ALA A N 1
ATOM 1196 C CA . ALA A 1 151 ? 14.258 -13.499 -14.931 1.00 98.44 151 ALA A CA 1
ATOM 1197 C C . ALA A 1 151 ? 13.578 -14.323 -13.843 1.00 98.44 151 ALA A C 1
ATOM 1199 O O . ALA A 1 151 ? 12.922 -13.774 -12.959 1.00 98.44 151 ALA A O 1
ATOM 1200 N N . THR A 1 152 ? 13.772 -15.640 -13.883 1.00 98.31 152 THR A N 1
ATOM 1201 C CA . THR A 1 152 ? 13.208 -16.561 -12.896 1.00 98.31 152 THR A CA 1
ATOM 1202 C C . THR A 1 152 ? 13.813 -16.331 -11.513 1.00 98.31 152 THR A C 1
ATOM 1204 O O . THR A 1 152 ? 13.063 -16.275 -10.542 1.00 98.31 152 THR A O 1
ATO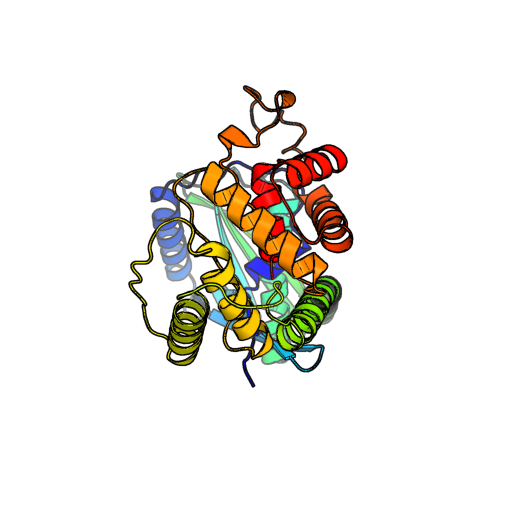M 1207 N N . SER A 1 153 ? 15.137 -16.147 -11.408 1.00 98.50 153 SER A N 1
ATOM 1208 C CA . SER A 1 153 ? 15.790 -15.839 -10.122 1.00 98.50 153 SER A CA 1
ATOM 1209 C C . SER A 1 153 ? 15.256 -14.537 -9.533 1.00 98.50 153 SER A C 1
ATOM 1211 O O . SER A 1 153 ? 14.741 -14.530 -8.417 1.00 98.50 153 SER A O 1
ATOM 1213 N N . PHE A 1 154 ? 15.277 -13.459 -10.326 1.00 98.50 154 PHE A N 1
ATOM 1214 C CA . PHE A 1 154 ? 14.828 -12.138 -9.892 1.00 98.50 154 PHE A CA 1
ATOM 1215 C C . PHE A 1 154 ? 13.363 -12.140 -9.439 1.00 98.50 154 PHE A C 1
ATOM 1217 O O . PHE A 1 154 ? 13.036 -11.610 -8.377 1.00 98.50 154 PHE A O 1
ATOM 1224 N N . PHE A 1 155 ? 12.471 -12.764 -10.217 1.00 98.38 155 PHE A N 1
ATOM 1225 C CA . PHE A 1 155 ? 11.062 -12.855 -9.851 1.00 98.38 155 PHE A CA 1
ATOM 1226 C C . PHE A 1 155 ? 10.870 -13.671 -8.568 1.00 98.38 155 PHE A C 1
ATOM 1228 O O . PHE A 1 155 ? 10.168 -13.230 -7.662 1.00 98.38 155 PHE A O 1
ATOM 1235 N N . ASN A 1 156 ? 11.526 -14.827 -8.441 1.00 98.00 156 ASN A N 1
ATOM 1236 C CA . ASN A 1 156 ? 11.403 -15.660 -7.245 1.00 98.00 156 ASN A CA 1
ATOM 1237 C C . ASN A 1 156 ? 11.908 -14.951 -5.983 1.00 98.00 156 ASN A C 1
ATOM 1239 O O . ASN A 1 156 ? 11.263 -15.046 -4.940 1.00 98.00 156 ASN A O 1
ATOM 1243 N N . GLU A 1 157 ? 13.019 -14.218 -6.067 1.00 98.06 157 GLU A N 1
ATOM 1244 C CA . GLU A 1 157 ? 13.534 -13.391 -4.971 1.00 98.06 157 GLU A CA 1
ATOM 1245 C C . GLU A 1 157 ? 12.521 -12.313 -4.560 1.00 98.06 157 GLU A C 1
ATOM 1247 O O . GLU A 1 157 ? 12.179 -12.205 -3.379 1.00 98.06 157 GLU A O 1
ATOM 1252 N N . LEU A 1 158 ? 11.964 -11.588 -5.538 1.00 97.75 158 LEU A N 1
ATOM 1253 C CA . LEU A 1 158 ? 10.940 -10.564 -5.320 1.00 97.75 158 LEU A CA 1
ATOM 1254 C C . LEU A 1 158 ? 9.696 -11.137 -4.618 1.00 97.75 158 LEU A C 1
ATOM 1256 O O . LEU A 1 158 ? 9.214 -10.572 -3.633 1.00 97.75 158 LEU A O 1
ATOM 1260 N N . ILE A 1 159 ? 9.188 -12.281 -5.089 1.00 97.94 159 ILE A N 1
ATOM 1261 C CA . ILE A 1 159 ? 8.018 -12.941 -4.496 1.00 97.94 159 ILE A CA 1
ATOM 1262 C C . ILE A 1 159 ? 8.319 -13.494 -3.108 1.00 97.94 159 ILE A C 1
ATOM 1264 O O . ILE A 1 159 ? 7.476 -13.385 -2.217 1.00 97.94 159 ILE A O 1
ATOM 1268 N N . ASN A 1 160 ? 9.496 -14.077 -2.892 1.00 97.50 160 ASN A N 1
ATOM 1269 C CA . ASN A 1 160 ? 9.869 -14.614 -1.586 1.00 97.50 160 ASN A CA 1
ATOM 1270 C C . ASN A 1 160 ? 9.972 -13.515 -0.526 1.00 97.50 160 ASN A C 1
ATOM 1272 O O . ASN A 1 160 ? 9.522 -13.722 0.601 1.00 97.50 160 ASN A O 1
ATOM 1276 N N . GLU A 1 161 ? 10.484 -12.337 -0.884 1.00 97.00 161 GLU A N 1
ATOM 1277 C CA . GLU A 1 161 ? 10.475 -11.188 0.020 1.00 97.00 161 GLU A CA 1
ATOM 1278 C C . GLU A 1 161 ? 9.043 -10.703 0.287 1.00 97.00 161 GLU A C 1
ATOM 1280 O O . GLU A 1 161 ? 8.648 -10.505 1.437 1.00 97.00 161 GLU A O 1
ATOM 1285 N N . TYR A 1 162 ? 8.212 -10.601 -0.754 1.00 97.25 162 TYR A N 1
ATOM 1286 C CA . TYR A 1 162 ? 6.823 -10.162 -0.611 1.00 97.25 162 TYR A CA 1
ATOM 1287 C C . TYR A 1 162 ? 5.955 -11.127 0.217 1.00 97.25 162 TYR A C 1
ATOM 1289 O O . TYR A 1 162 ? 5.101 -10.691 0.994 1.00 97.25 162 TYR A O 1
ATOM 1297 N N . LYS A 1 163 ? 6.207 -12.440 0.144 1.00 97.12 163 LYS A N 1
ATOM 1298 C CA . LYS A 1 163 ? 5.513 -13.468 0.943 1.00 97.12 163 LYS A CA 1
ATOM 1299 C C . LYS A 1 163 ? 5.630 -13.250 2.453 1.00 97.12 163 LYS A C 1
ATOM 1301 O O . LYS A 1 163 ? 4.703 -13.615 3.179 1.00 97.12 163 LYS A O 1
ATOM 1306 N N . LYS A 1 164 ? 6.710 -12.627 2.938 1.00 96.19 164 LYS A N 1
ATOM 1307 C CA . LYS A 1 164 ? 6.862 -12.266 4.362 1.00 96.19 164 LYS A CA 1
ATOM 1308 C C . LYS A 1 164 ? 5.776 -11.278 4.800 1.00 96.19 164 LYS A C 1
ATOM 1310 O O . LYS A 1 164 ? 5.157 -11.449 5.846 1.00 96.19 164 LYS A O 1
ATOM 1315 N N . TRP A 1 165 ? 5.480 -10.299 3.951 1.00 96.00 165 TRP A N 1
ATOM 1316 C CA . TRP A 1 165 ? 4.453 -9.284 4.191 1.00 96.00 165 TRP A CA 1
ATOM 1317 C C . TRP A 1 165 ? 3.037 -9.820 4.016 1.00 96.00 165 TRP A C 1
ATOM 1319 O O . TRP A 1 165 ? 2.141 -9.460 4.780 1.00 96.00 165 TRP A O 1
ATOM 1329 N N . LEU A 1 166 ? 2.834 -10.717 3.046 1.00 95.56 166 LEU A N 1
ATOM 1330 C CA . LEU A 1 166 ? 1.569 -11.436 2.905 1.00 95.56 166 LEU A CA 1
ATOM 1331 C C . LEU A 1 166 ? 1.273 -12.288 4.137 1.00 95.56 166 LEU A C 1
ATOM 1333 O O . LEU A 1 166 ? 0.146 -12.266 4.622 1.00 95.56 166 LEU A O 1
ATOM 1337 N N . LYS A 1 167 ? 2.288 -12.973 4.679 1.00 96.00 167 LYS A N 1
ATOM 1338 C CA . LYS A 1 167 ? 2.153 -13.726 5.926 1.00 96.00 167 LYS A CA 1
ATOM 1339 C C . LYS A 1 167 ? 1.764 -12.818 7.090 1.00 96.00 167 LYS A C 1
ATOM 1341 O O . LYS A 1 167 ? 0.800 -13.127 7.775 1.00 96.00 167 LYS A O 1
ATOM 1346 N N . LEU A 1 168 ? 2.449 -11.686 7.270 1.00 95.62 168 LEU A N 1
ATOM 1347 C CA . LEU A 1 168 ? 2.103 -10.727 8.323 1.00 95.62 168 LEU A CA 1
ATOM 1348 C C . LEU A 1 168 ? 0.637 -10.278 8.223 1.00 95.62 168 LEU A C 1
ATOM 1350 O O . LEU A 1 168 ? -0.095 -10.329 9.204 1.00 95.62 168 LEU A O 1
ATOM 1354 N N . ARG A 1 169 ? 0.180 -9.883 7.028 1.00 94.19 169 ARG A N 1
ATOM 1355 C CA . ARG A 1 169 ? -1.219 -9.472 6.816 1.00 94.19 169 ARG A CA 1
ATOM 1356 C C . ARG A 1 169 ? -2.209 -10.606 7.060 1.00 94.19 169 ARG A C 1
ATOM 1358 O O . ARG A 1 169 ? -3.274 -10.356 7.614 1.00 94.19 169 ARG A O 1
ATOM 1365 N N . HIS A 1 170 ? -1.871 -11.821 6.639 1.00 94.25 170 HIS A N 1
ATOM 1366 C CA . HIS A 1 170 ? -2.694 -12.999 6.880 1.00 94.25 170 HIS A CA 1
ATOM 1367 C C . HIS A 1 170 ? -2.848 -13.264 8.382 1.00 94.25 170 HIS A C 1
ATOM 1369 O O . HIS A 1 170 ? -3.971 -13.344 8.865 1.00 94.25 170 HIS A O 1
ATOM 1375 N N . ASP A 1 171 ? -1.743 -13.295 9.129 1.00 95.12 171 ASP A N 1
ATOM 1376 C CA . ASP A 1 171 ? -1.751 -13.561 10.570 1.00 95.12 171 ASP A CA 1
ATOM 1377 C C . ASP A 1 171 ? -2.558 -12.487 11.340 1.00 95.12 171 ASP A C 1
ATOM 1379 O O . ASP A 1 171 ? -3.367 -12.815 12.212 1.00 95.12 171 ASP A O 1
ATOM 1383 N N . LEU A 1 172 ? -2.410 -11.204 10.974 1.00 95.50 172 LEU A N 1
ATOM 1384 C CA . LEU A 1 172 ? -3.213 -10.104 11.534 1.00 95.50 172 LEU A CA 1
ATOM 1385 C C . LEU A 1 172 ? -4.709 -10.270 11.231 1.00 95.50 172 LEU A C 1
ATOM 1387 O O . LEU A 1 172 ? -5.552 -10.078 12.110 1.00 95.50 172 LEU A O 1
ATOM 1391 N N . ASN A 1 173 ? -5.042 -10.640 9.994 1.00 94.75 173 ASN A N 1
ATOM 1392 C CA . ASN A 1 173 ? -6.417 -10.832 9.551 1.00 94.75 173 ASN A CA 1
ATOM 1393 C C . ASN A 1 173 ? -7.101 -11.990 10.290 1.00 94.75 173 ASN A C 1
ATOM 1395 O O . ASN A 1 173 ? -8.218 -11.814 10.775 1.00 94.75 173 ASN A O 1
ATOM 1399 N N . GLU A 1 174 ? -6.426 -13.134 10.418 1.00 95.12 174 GLU A N 1
ATOM 1400 C CA . GLU A 1 174 ? -6.937 -14.301 11.147 1.00 95.12 174 GLU A CA 1
ATOM 1401 C C . GLU A 1 174 ? -7.176 -13.974 12.626 1.00 95.12 174 GLU A C 1
ATOM 1403 O O . GLU A 1 174 ? -8.260 -14.239 13.156 1.00 95.12 174 GLU A O 1
ATOM 1408 N N . SER A 1 175 ? -6.208 -13.316 13.281 1.00 95.94 175 SER A N 1
ATOM 1409 C CA . SER A 1 175 ? -6.344 -12.881 14.679 1.00 95.94 175 SER A CA 1
ATOM 1410 C C . SER A 1 175 ? -7.551 -11.958 14.868 1.00 95.94 175 SER A C 1
ATOM 1412 O O . SER A 1 175 ? -8.360 -12.136 15.789 1.00 95.94 175 SER A O 1
ATOM 1414 N N . ARG A 1 176 ? -7.732 -10.999 13.954 1.00 97.31 176 ARG A N 1
ATOM 1415 C CA . ARG A 1 176 ? -8.866 -10.075 13.979 1.00 97.31 176 ARG A CA 1
ATOM 1416 C C . ARG A 1 176 ? -10.195 -10.779 13.773 1.00 97.31 176 ARG A C 1
ATOM 1418 O O . ARG A 1 176 ? -11.124 -10.517 14.530 1.00 97.31 176 ARG A O 1
ATOM 1425 N N . ILE A 1 177 ? -10.310 -11.657 12.778 1.00 97.50 177 ILE A N 1
ATOM 1426 C CA . ILE A 1 177 ? -11.556 -12.388 12.514 1.00 97.50 177 ILE A CA 1
ATOM 1427 C C . ILE A 1 177 ? -11.942 -13.211 13.744 1.00 97.50 177 ILE A C 1
ATOM 1429 O O . ILE A 1 177 ? -13.055 -13.068 14.257 1.00 97.50 177 ILE A O 1
ATOM 1433 N N . ALA A 1 178 ? -11.011 -14.014 14.265 1.00 97.94 178 ALA A N 1
ATOM 1434 C CA . ALA A 1 178 ? -11.260 -14.876 15.414 1.00 97.94 178 ALA A CA 1
ATOM 1435 C C . ALA A 1 178 ? -11.672 -14.072 16.659 1.00 97.94 178 ALA A C 1
ATOM 1437 O O . ALA A 1 178 ? -12.703 -14.357 17.280 1.00 97.94 178 ALA A O 1
ATOM 1438 N N . SER A 1 179 ? -10.910 -13.030 17.001 1.00 98.00 179 SER A N 1
ATOM 1439 C CA . SER A 1 179 ? -11.173 -12.206 18.185 1.00 98.00 179 SER A CA 1
ATOM 1440 C C . SER A 1 179 ? -12.457 -11.379 18.055 1.00 98.00 179 SER A C 1
ATOM 1442 O O . SER A 1 179 ? -13.276 -11.373 18.974 1.00 98.00 179 SER A O 1
ATOM 1444 N N . ALA A 1 180 ? -12.717 -10.760 16.900 1.00 97.81 180 ALA A N 1
ATOM 1445 C CA . ALA A 1 180 ? -13.950 -10.017 16.645 1.00 97.81 180 ALA A CA 1
ATOM 1446 C C . ALA A 1 180 ? -15.191 -10.924 16.673 1.00 97.81 180 ALA A C 1
ATOM 1448 O O . ALA A 1 180 ? -16.250 -10.539 17.190 1.00 97.81 180 ALA A O 1
ATOM 1449 N N . LYS A 1 181 ? -15.074 -12.162 16.181 1.00 97.56 181 LYS A N 1
ATOM 1450 C CA . LYS A 1 181 ? -16.148 -13.157 16.251 1.00 97.56 181 LYS A CA 1
ATOM 1451 C C . LYS A 1 181 ? -16.423 -13.617 17.682 1.00 97.56 181 LYS A C 1
ATOM 1453 O O . LYS A 1 181 ? -17.589 -13.738 18.059 1.00 97.56 181 LYS A O 1
ATOM 1458 N N . ALA A 1 182 ? -15.392 -13.781 18.507 1.00 97.62 182 ALA A N 1
ATOM 1459 C CA . ALA A 1 182 ? -15.538 -14.125 19.924 1.00 97.62 182 ALA A CA 1
ATOM 1460 C C . ALA A 1 182 ? -16.000 -12.944 20.803 1.00 97.62 182 ALA A C 1
ATOM 1462 O O . ALA A 1 182 ? -16.576 -13.155 21.873 1.00 97.62 182 ALA A O 1
ATOM 1463 N N . LEU A 1 183 ? -15.778 -11.705 20.351 1.00 97.50 183 LEU A N 1
ATOM 1464 C CA . LEU A 1 183 ? -16.038 -10.494 21.124 1.00 97.50 183 LEU A CA 1
ATOM 1465 C C . LEU A 1 183 ? -17.505 -10.381 21.559 1.00 97.50 183 LEU A C 1
ATOM 1467 O O . LEU A 1 183 ? -18.435 -10.525 20.754 1.00 97.50 183 LEU A O 1
ATOM 1471 N N . LYS A 1 184 ? -17.696 -10.060 22.840 1.00 95.88 184 LYS A N 1
ATOM 1472 C CA . LYS A 1 184 ? -18.990 -9.736 23.452 1.00 95.88 184 LYS A CA 1
ATOM 1473 C C . LYS A 1 184 ? -19.106 -8.230 23.663 1.00 95.88 184 LYS A C 1
ATOM 1475 O O . LYS A 1 184 ? -18.106 -7.516 23.635 1.00 95.88 184 LYS A O 1
ATOM 1480 N N . PHE A 1 185 ? -20.329 -7.749 23.878 1.00 95.62 185 PHE A N 1
ATOM 1481 C CA . PHE A 1 185 ? -20.543 -6.342 24.209 1.00 95.62 185 PHE A CA 1
ATOM 1482 C C . PHE A 1 185 ? -19.714 -5.974 25.456 1.00 95.62 185 PHE A C 1
ATOM 1484 O O . PHE A 1 185 ? -19.704 -6.747 26.416 1.00 95.62 185 PHE A O 1
ATOM 1491 N N . PRO A 1 186 ? -18.978 -4.845 25.457 1.00 94.06 186 PRO A N 1
ATOM 1492 C CA . PRO A 1 186 ? -17.962 -4.588 26.479 1.00 94.06 186 PRO A CA 1
ATOM 1493 C C . PRO A 1 186 ? -18.521 -4.182 27.851 1.00 94.06 186 PRO A C 1
ATOM 1495 O O . PRO A 1 186 ? -17.753 -4.067 28.808 1.00 94.06 186 PRO A O 1
ATOM 1498 N N . PHE A 1 187 ? -19.835 -3.987 27.965 1.00 93.31 187 PHE A N 1
ATOM 1499 C CA . PHE A 1 187 ? -20.526 -3.684 29.217 1.00 93.31 187 PHE A CA 1
ATOM 1500 C C . PHE A 1 187 ? -21.440 -4.845 29.632 1.00 93.31 187 PHE A C 1
ATOM 1502 O O . PHE A 1 187 ? -21.873 -5.601 28.761 1.00 93.31 187 PHE A O 1
ATOM 1509 N N . PRO A 1 188 ? -21.773 -4.975 30.932 1.00 92.31 188 PRO A N 1
ATOM 1510 C CA . PRO A 1 188 ? -22.676 -6.025 31.409 1.00 92.31 188 PRO A CA 1
ATOM 1511 C C . PRO A 1 188 ? -24.039 -6.003 30.711 1.00 92.31 188 PRO A C 1
ATOM 1513 O O . PRO A 1 188 ? -24.575 -7.053 30.371 1.00 92.31 188 PRO A O 1
ATOM 1516 N N . GLU A 1 189 ? -24.570 -4.803 30.461 1.00 92.56 189 GLU A N 1
ATOM 1517 C CA . GLU A 1 189 ? -25.875 -4.591 29.844 1.00 92.56 189 GLU A CA 1
ATOM 1518 C C . GLU A 1 189 ? -25.850 -3.388 28.894 1.00 92.56 189 GLU A C 1
ATOM 1520 O O . GLU A 1 189 ? -25.051 -2.457 29.043 1.00 92.56 189 GLU A O 1
ATOM 1525 N N . TYR A 1 190 ? -26.756 -3.402 27.916 1.00 91.44 190 TYR A N 1
ATOM 1526 C CA . TYR A 1 190 ? -27.008 -2.260 27.043 1.00 91.44 190 TYR A CA 1
ATOM 1527 C C . TYR A 1 190 ? -27.796 -1.185 27.792 1.00 91.44 190 TYR A C 1
ATOM 1529 O O . TYR A 1 190 ? -28.825 -1.467 28.404 1.00 91.44 190 TYR A O 1
ATOM 1537 N N . ARG A 1 191 ? -27.374 0.076 27.671 1.00 90.19 191 ARG A N 1
ATOM 1538 C CA . ARG A 1 191 ? -28.212 1.209 28.092 1.00 90.19 191 ARG A CA 1
ATOM 1539 C C . ARG A 1 191 ? -29.419 1.355 27.150 1.00 90.19 191 ARG A C 1
ATOM 1541 O O . ARG A 1 191 ? -29.338 0.915 25.997 1.00 90.19 191 ARG A O 1
ATOM 1548 N N . PRO A 1 192 ? -30.507 2.022 27.581 1.00 88.12 192 PRO A N 1
ATOM 1549 C CA . PRO A 1 192 ? -31.673 2.263 26.732 1.00 88.12 192 PRO A CA 1
ATOM 1550 C C . PRO A 1 192 ? -31.297 2.812 25.344 1.00 88.12 192 PRO A C 1
ATOM 1552 O O . PRO A 1 192 ? -30.545 3.782 25.230 1.00 88.12 192 PRO A O 1
ATOM 1555 N N . GLY A 1 193 ? -31.786 2.152 24.288 1.00 87.88 193 GLY A N 1
ATOM 1556 C CA . GLY A 1 193 ? -31.545 2.493 22.879 1.00 87.88 193 GLY A CA 1
ATOM 1557 C C . GLY A 1 193 ? -30.213 2.013 22.275 1.00 87.88 193 GLY A C 1
ATOM 1558 O O . GLY A 1 193 ? -30.104 1.937 21.053 1.00 87.88 193 GLY A O 1
ATOM 1559 N N . GLN A 1 194 ? -29.206 1.628 23.072 1.00 91.75 194 GLN A N 1
ATOM 1560 C CA . GLN A 1 194 ? -27.908 1.169 22.536 1.00 91.75 194 GLN A CA 1
ATOM 1561 C C . GLN A 1 194 ? -28.022 -0.116 21.720 1.00 91.75 194 GLN A C 1
ATOM 1563 O O . GLN A 1 194 ? -27.360 -0.275 20.690 1.00 91.75 194 GLN A O 1
ATOM 1568 N N . TYR A 1 195 ? -28.860 -1.039 22.192 1.00 92.44 195 TYR A N 1
ATOM 1569 C CA . TYR A 1 195 ? -29.096 -2.299 21.505 1.00 92.44 195 TYR A CA 1
ATOM 1570 C C . TYR A 1 195 ? -29.764 -2.072 20.145 1.00 92.44 195 TYR A C 1
ATOM 1572 O O . TYR A 1 195 ? -29.330 -2.643 19.146 1.00 92.44 195 TYR A O 1
ATOM 1580 N N . ASP A 1 196 ? -30.756 -1.180 20.079 1.00 92.94 196 ASP A N 1
ATOM 1581 C CA . ASP A 1 196 ? -31.460 -0.856 18.836 1.00 92.94 196 ASP A CA 1
ATOM 1582 C C . ASP A 1 196 ? -30.528 -0.207 17.810 1.00 92.94 196 ASP A C 1
ATOM 1584 O O . ASP A 1 196 ? -30.522 -0.617 16.646 1.00 92.94 196 ASP A O 1
ATOM 1588 N N . ILE A 1 197 ? -29.666 0.719 18.256 1.00 94.50 197 ILE A N 1
ATOM 1589 C CA . ILE A 1 197 ? -28.596 1.298 17.429 1.00 94.50 197 ILE A CA 1
ATOM 1590 C C . ILE A 1 197 ? -27.670 0.192 16.911 1.00 94.50 197 ILE A C 1
ATOM 1592 O O . ILE A 1 197 ? -27.431 0.090 15.708 1.00 94.50 197 ILE A O 1
ATOM 1596 N N . SER A 1 198 ? -27.186 -0.677 17.801 1.00 95.31 198 SER A N 1
ATOM 1597 C CA . SER A 1 198 ? -26.244 -1.736 17.424 1.00 95.31 198 SER A CA 1
ATOM 1598 C C . SER A 1 198 ? -26.846 -2.690 16.389 1.00 95.31 198 SER A C 1
ATOM 1600 O O . SER A 1 198 ? -26.209 -3.054 15.398 1.00 95.31 198 SER A O 1
ATOM 1602 N N . LYS A 1 199 ? -28.116 -3.052 16.591 1.00 95.75 199 LYS A N 1
ATOM 1603 C CA . LYS A 1 199 ? -28.891 -3.926 15.711 1.00 95.75 199 LYS A CA 1
ATOM 1604 C C . LYS A 1 199 ? -29.107 -3.307 14.333 1.00 95.75 199 LYS A C 1
ATOM 1606 O O . LYS A 1 199 ? -28.938 -4.008 13.334 1.00 95.75 199 LYS A O 1
ATOM 1611 N N . VAL A 1 200 ? -29.486 -2.027 14.249 1.00 96.69 200 VAL A N 1
ATOM 1612 C CA . VAL A 1 200 ? -29.708 -1.372 12.949 1.00 96.69 200 VAL A CA 1
ATOM 1613 C C . VAL A 1 200 ? -28.395 -1.166 12.194 1.00 96.69 200 VAL A C 1
ATOM 1615 O O . VAL A 1 200 ? -28.362 -1.399 10.987 1.00 96.69 200 VAL A O 1
ATOM 1618 N N . VAL A 1 201 ? -27.297 -0.840 12.887 1.00 97.00 201 VAL A N 1
ATOM 1619 C CA . VAL A 1 201 ? -25.963 -0.718 12.274 1.00 97.00 201 VAL A CA 1
ATOM 1620 C C . VAL A 1 201 ? -25.528 -2.051 11.668 1.00 97.00 201 VAL A C 1
ATOM 1622 O O . VAL A 1 201 ? -25.239 -2.103 10.474 1.00 97.00 201 VAL A O 1
ATOM 1625 N N . TYR A 1 202 ? -25.568 -3.144 12.440 1.00 97.50 202 TYR A N 1
ATOM 1626 C CA . TYR A 1 202 ? -25.191 -4.473 11.943 1.00 97.50 202 TYR A CA 1
ATOM 1627 C C . TYR A 1 202 ? -26.040 -4.894 10.734 1.00 97.50 202 TYR A C 1
ATOM 1629 O O . TYR A 1 202 ? -25.511 -5.281 9.694 1.00 97.50 202 TYR A O 1
ATOM 1637 N N . LYS A 1 203 ? -27.371 -4.741 10.818 1.00 97.81 203 LYS A N 1
ATOM 1638 C CA . LYS A 1 203 ? -28.274 -5.037 9.693 1.00 97.81 203 LYS A CA 1
ATOM 1639 C C . LYS A 1 203 ? -27.971 -4.193 8.459 1.00 97.81 203 LYS A C 1
ATOM 1641 O O . LYS A 1 203 ? -28.108 -4.685 7.344 1.00 97.81 203 LYS A O 1
ATOM 1646 N N . THR A 1 204 ? -27.592 -2.933 8.633 1.00 98.06 204 THR A N 1
ATOM 1647 C CA . THR A 1 204 ? -27.249 -2.055 7.509 1.00 98.06 204 THR A CA 1
ATOM 1648 C C . THR A 1 204 ? -25.985 -2.551 6.808 1.00 98.06 204 THR A C 1
ATOM 1650 O O . THR A 1 204 ? -25.973 -2.614 5.578 1.00 98.06 204 THR A O 1
ATOM 1653 N N . ILE A 1 205 ? -24.971 -2.975 7.573 1.00 97.75 205 ILE A N 1
ATOM 1654 C CA . ILE A 1 205 ? -23.737 -3.565 7.035 1.00 97.75 205 ILE A CA 1
ATOM 1655 C C . ILE A 1 205 ? -24.054 -4.843 6.250 1.00 97.75 205 ILE A C 1
ATOM 1657 O O . ILE A 1 205 ? -23.699 -4.933 5.076 1.00 97.75 205 ILE A O 1
ATOM 1661 N N . VAL A 1 206 ? -24.801 -5.781 6.848 1.00 97.62 206 VAL A N 1
ATOM 1662 C CA . VAL A 1 206 ? -25.237 -7.031 6.190 1.00 97.62 206 VAL A CA 1
ATOM 1663 C C . VAL A 1 206 ? -25.938 -6.747 4.856 1.00 97.62 206 VAL A C 1
ATOM 1665 O O . VAL A 1 206 ? -25.655 -7.388 3.848 1.00 97.62 206 VAL A O 1
ATOM 1668 N N . ASN A 1 207 ? -26.830 -5.754 4.834 1.00 97.69 207 ASN A N 1
ATOM 1669 C CA . ASN A 1 207 ? -27.613 -5.402 3.648 1.00 97.69 207 ASN A CA 1
ATOM 1670 C C . ASN A 1 207 ? -26.890 -4.454 2.675 1.00 97.69 207 ASN A C 1
ATOM 1672 O O . ASN A 1 207 ? -27.478 -4.084 1.654 1.00 97.69 207 ASN A O 1
ATOM 1676 N N . LYS A 1 208 ? -25.652 -4.038 2.980 1.00 97.12 208 LYS A N 1
ATOM 1677 C CA . LYS A 1 208 ? -24.850 -3.094 2.182 1.00 97.12 208 LYS A CA 1
ATOM 1678 C C . LYS A 1 208 ? -25.618 -1.804 1.853 1.00 97.12 208 LYS A C 1
ATOM 1680 O O . LYS A 1 208 ? -25.706 -1.392 0.696 1.00 97.12 208 LYS A O 1
ATOM 1685 N N . LYS A 1 209 ? -26.241 -1.196 2.868 1.00 97.12 209 LYS A N 1
ATOM 1686 C CA . LYS A 1 209 ? -27.030 0.045 2.739 1.00 97.12 209 LYS A CA 1
ATOM 1687 C C . LYS A 1 209 ? -26.354 1.232 3.425 1.00 97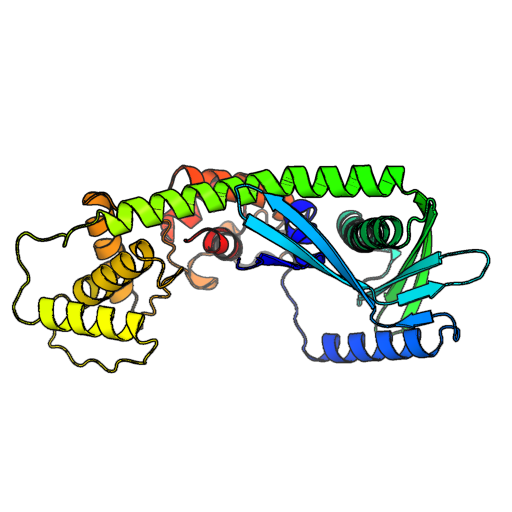.12 209 LYS A C 1
ATOM 1689 O O . LYS A 1 209 ? -25.369 1.082 4.140 1.00 97.12 209 LYS A O 1
ATOM 1694 N N . HIS A 1 210 ? -26.913 2.419 3.211 1.00 97.31 210 HIS A N 1
ATOM 1695 C CA . HIS A 1 210 ? -26.582 3.612 3.985 1.00 97.31 210 HIS A CA 1
ATOM 1696 C C . HIS A 1 210 ? -27.570 3.764 5.143 1.00 97.31 210 HIS A C 1
ATOM 1698 O O . HIS A 1 210 ? -28.761 3.500 4.981 1.00 97.31 210 HIS A O 1
ATOM 1704 N N . LEU A 1 211 ? -27.071 4.206 6.296 1.00 95.69 211 LEU A N 1
ATOM 1705 C CA . LEU A 1 211 ? -27.865 4.465 7.492 1.00 95.69 211 LEU A CA 1
ATOM 1706 C C . LEU A 1 211 ? -27.709 5.927 7.900 1.00 95.69 211 LEU A C 1
ATOM 1708 O O . LEU A 1 211 ? -26.598 6.387 8.156 1.00 95.69 211 LEU A O 1
ATOM 1712 N N . PHE A 1 212 ? -28.835 6.621 8.023 1.00 95.69 212 PHE A N 1
ATOM 1713 C CA . PHE A 1 212 ? -28.923 7.906 8.706 1.00 95.69 212 PHE A CA 1
ATOM 1714 C C . PHE A 1 212 ? -29.503 7.649 10.092 1.00 95.69 212 PHE A C 1
ATOM 1716 O O . PHE A 1 212 ? -30.594 7.094 10.213 1.00 95.69 212 PHE A O 1
ATOM 1723 N N . LEU A 1 213 ? -28.747 7.995 11.131 1.00 90.94 213 LEU A N 1
ATOM 1724 C CA . LEU A 1 213 ? -29.104 7.706 12.514 1.00 90.94 213 LEU A CA 1
ATOM 1725 C C . LEU A 1 213 ? -29.091 8.991 13.335 1.00 90.94 213 LEU A C 1
ATOM 1727 O O . LEU A 1 213 ? -28.054 9.643 13.462 1.00 90.94 213 LEU A O 1
ATOM 1731 N N . GLU A 1 214 ? -30.221 9.294 13.960 1.00 89.50 214 GLU A N 1
ATOM 1732 C CA . GLU A 1 214 ? -30.317 10.291 15.018 1.00 89.50 214 GLU A CA 1
ATOM 1733 C C . GLU A 1 214 ? -30.387 9.573 16.369 1.00 89.50 214 GLU A C 1
ATOM 1735 O O . GLU A 1 214 ? -31.209 8.681 16.573 1.00 89.50 214 GLU A O 1
ATOM 1740 N N . ALA A 1 215 ? -29.501 9.935 17.297 1.00 83.94 215 ALA A N 1
ATOM 1741 C CA . ALA A 1 215 ? -29.523 9.398 18.652 1.00 83.94 215 ALA A CA 1
ATOM 1742 C C . ALA A 1 215 ? -29.118 10.481 19.669 1.00 83.94 215 ALA A C 1
ATOM 1744 O O . ALA A 1 215 ? -28.122 11.185 19.437 1.00 83.94 215 ALA A O 1
ATOM 1745 N N . PRO A 1 216 ? -29.815 10.592 20.819 1.00 82.00 216 PRO A N 1
ATOM 1746 C CA . PRO A 1 216 ? -29.516 11.578 21.860 1.00 82.00 216 PRO A CA 1
ATOM 1747 C C . PRO A 1 216 ? -28.064 11.523 22.352 1.00 82.00 216 PRO A C 1
ATOM 1749 O O . PRO A 1 216 ? -27.373 10.503 22.237 1.00 82.00 216 PRO A O 1
ATOM 1752 N N . THR A 1 217 ? -27.547 12.625 22.892 1.00 78.19 217 THR A N 1
ATOM 1753 C CA . THR A 1 217 ? -26.248 12.643 23.590 1.00 78.19 217 THR A CA 1
ATOM 1754 C C . THR A 1 217 ? -26.277 11.720 24.819 1.00 78.19 217 THR A C 1
ATOM 1756 O O . THR A 1 217 ? -27.335 11.397 25.344 1.00 78.19 217 THR A O 1
ATOM 1759 N N . GLY A 1 218 ? -25.119 11.193 25.233 1.00 73.56 218 GLY A N 1
ATOM 1760 C CA . GLY A 1 218 ? -25.024 10.291 26.397 1.00 73.56 218 GLY A CA 1
ATOM 1761 C C . GLY A 1 218 ? -25.458 8.831 26.173 1.00 73.56 218 GLY A C 1
ATOM 1762 O O . GLY A 1 218 ? -25.157 7.976 27.002 1.00 73.56 218 GLY A O 1
ATOM 1763 N N . THR A 1 219 ? -26.059 8.499 25.026 1.00 71.69 219 THR A N 1
ATOM 1764 C CA . THR A 1 219 ? -26.484 7.125 24.673 1.00 71.69 219 THR A CA 1
ATOM 1765 C C . THR A 1 219 ? -25.335 6.172 24.341 1.00 71.69 219 THR A C 1
ATOM 1767 O O . THR A 1 219 ? -25.571 5.003 24.092 1.00 71.69 219 THR A O 1
ATOM 1770 N N . GLY A 1 220 ? -24.071 6.608 24.334 1.00 81.94 220 GLY A N 1
ATOM 1771 C CA . GLY A 1 220 ? -22.945 5.748 23.941 1.00 81.94 220 GLY A CA 1
ATOM 1772 C C . GLY A 1 220 ? -22.968 5.378 22.453 1.00 81.94 220 GLY A C 1
ATOM 1773 O O . GLY A 1 220 ? -22.742 4.224 22.091 1.00 81.94 220 GLY A O 1
ATOM 1774 N N . LYS A 1 221 ? -23.240 6.365 21.589 1.00 89.38 221 LYS A N 1
ATOM 1775 C CA . LYS A 1 221 ? -23.251 6.211 20.124 1.00 89.38 221 LYS A CA 1
ATOM 1776 C C . LYS A 1 221 ? -21.992 5.526 19.597 1.00 89.38 221 LYS A C 1
ATOM 1778 O O . LYS A 1 221 ? -22.110 4.580 18.837 1.00 89.38 221 LYS A O 1
ATOM 1783 N N . THR A 1 222 ? -20.816 5.958 20.054 1.00 92.38 222 THR A N 1
ATOM 1784 C CA . THR A 1 222 ? -19.521 5.454 19.577 1.00 92.38 222 THR A CA 1
ATOM 1785 C C . THR A 1 222 ? -19.373 3.946 19.764 1.00 92.38 222 THR A C 1
ATOM 1787 O O . THR A 1 222 ? -19.098 3.238 18.804 1.00 92.38 222 THR A O 1
ATOM 1790 N N . VAL A 1 223 ? -19.619 3.419 20.969 1.00 93.50 223 VAL A N 1
ATOM 1791 C CA . VAL A 1 223 ? -19.536 1.965 21.190 1.00 93.50 223 VAL A CA 1
ATOM 1792 C C . VAL A 1 223 ? -20.664 1.223 20.470 1.00 93.50 223 VAL A C 1
ATOM 1794 O O . VAL A 1 223 ? -20.441 0.143 19.936 1.00 93.50 223 VAL A O 1
ATOM 1797 N N . SER A 1 224 ? -21.856 1.824 20.392 1.00 93.56 224 SER A N 1
ATOM 1798 C CA . SER A 1 224 ? -23.028 1.215 19.749 1.00 93.56 224 SER A CA 1
ATOM 1799 C C . SER A 1 224 ? -22.924 1.173 18.219 1.00 93.56 224 SER A C 1
ATOM 1801 O O . SER A 1 224 ? -23.678 0.444 17.586 1.00 93.56 224 SER A O 1
ATOM 1803 N N . THR A 1 225 ? -22.000 1.923 17.610 1.00 95.31 225 THR A N 1
ATOM 1804 C CA . THR A 1 225 ? -21.682 1.845 16.176 1.00 95.31 225 THR A CA 1
ATOM 1805 C C . THR A 1 225 ? -20.409 1.041 15.914 1.00 95.31 225 THR A C 1
ATOM 1807 O O . THR A 1 225 ? -20.387 0.236 14.984 1.00 95.31 225 THR A O 1
ATOM 1810 N N . LEU A 1 226 ? -19.369 1.192 16.743 1.00 96.06 226 LEU A N 1
ATOM 1811 C CA . LEU A 1 226 ? -18.106 0.466 16.582 1.00 96.06 226 LEU A CA 1
ATOM 1812 C C . LEU A 1 226 ? -18.238 -1.022 16.891 1.00 96.06 226 LEU A C 1
ATOM 1814 O O . LEU A 1 226 ? -17.777 -1.838 16.100 1.00 96.06 226 LEU A O 1
ATOM 1818 N N . PHE A 1 227 ? -18.890 -1.396 17.995 1.00 97.19 227 PHE A N 1
ATOM 1819 C CA . PHE A 1 227 ? -19.052 -2.802 18.367 1.00 97.19 227 PHE A CA 1
ATOM 1820 C C . PHE A 1 227 ? -19.695 -3.648 17.251 1.00 97.19 227 PHE A C 1
ATOM 1822 O O . PHE A 1 227 ? -19.077 -4.631 16.841 1.00 97.19 227 PHE A O 1
ATOM 1829 N N . PRO A 1 228 ? -20.878 -3.305 16.696 1.00 97.31 228 PRO A N 1
ATOM 1830 C CA . PRO A 1 228 ? -21.461 -4.091 15.606 1.00 97.31 228 PRO A CA 1
ATOM 1831 C C . PRO A 1 228 ? -20.631 -4.047 14.314 1.00 97.31 228 PRO A C 1
ATOM 1833 O O . PRO A 1 228 ? -20.648 -5.020 13.559 1.00 97.31 228 PRO A O 1
ATOM 1836 N N . ALA A 1 229 ? -19.890 -2.966 14.046 1.00 97.50 229 ALA A N 1
ATOM 1837 C CA . ALA A 1 229 ? -18.978 -2.909 12.905 1.00 97.50 229 ALA A CA 1
ATOM 1838 C C . ALA A 1 229 ? -17.811 -3.894 13.079 1.00 97.50 229 ALA A C 1
ATOM 1840 O O . ALA A 1 229 ? -17.546 -4.690 12.183 1.00 97.50 229 ALA A O 1
ATOM 1841 N N . VAL A 1 230 ? -17.195 -3.937 14.263 1.00 97.56 230 VAL A N 1
ATOM 1842 C CA . VAL A 1 230 ? -16.172 -4.934 14.613 1.00 97.56 230 VAL A CA 1
ATOM 1843 C C . VAL A 1 230 ? -16.743 -6.349 14.530 1.00 97.56 230 VAL A C 1
ATOM 1845 O O . VAL A 1 230 ? -16.147 -7.205 13.886 1.00 97.56 230 VAL A O 1
ATOM 1848 N N . LYS A 1 231 ? -17.938 -6.610 15.080 1.00 97.50 231 LYS A N 1
ATOM 1849 C CA . LYS A 1 231 ? -18.608 -7.916 14.915 1.00 97.50 231 LYS A CA 1
ATOM 1850 C C . LYS A 1 231 ? -18.759 -8.301 13.445 1.00 97.50 231 LYS A C 1
ATOM 1852 O O . LYS A 1 231 ? -18.574 -9.461 13.105 1.00 97.50 231 LYS A O 1
ATOM 1857 N N . SER A 1 232 ? -19.058 -7.334 12.579 1.00 97.75 232 SER A N 1
ATOM 1858 C CA . SER A 1 232 ? -19.186 -7.564 11.136 1.00 97.75 232 SER A CA 1
ATOM 1859 C C . SER A 1 232 ? -17.856 -7.937 10.470 1.00 97.75 232 SER A C 1
ATOM 1861 O O . SER A 1 232 ? -17.882 -8.651 9.474 1.00 97.75 232 SER A O 1
ATOM 1863 N N . MET A 1 233 ? -16.708 -7.518 11.019 1.00 96.88 233 MET A N 1
ATOM 1864 C CA . MET A 1 233 ? -15.392 -8.012 10.586 1.00 96.88 233 MET A CA 1
ATOM 1865 C C . MET A 1 233 ? -15.183 -9.481 10.965 1.00 96.88 233 MET A C 1
ATOM 1867 O O . MET A 1 233 ? -14.653 -10.242 10.165 1.00 96.88 233 MET A O 1
ATOM 1871 N N . GLY A 1 234 ? -15.627 -9.895 12.158 1.00 97.06 234 GLY A N 1
ATOM 1872 C CA . GLY A 1 234 ? -15.551 -11.293 12.610 1.00 97.06 234 GLY A CA 1
ATOM 1873 C C . GLY A 1 234 ? -16.460 -12.257 11.840 1.00 97.06 234 GLY A C 1
ATOM 1874 O O . GLY A 1 234 ? -16.200 -13.454 11.805 1.00 97.06 234 GLY A O 1
ATOM 1875 N N . GLU A 1 235 ? -17.509 -11.730 11.207 1.00 97.44 235 GLU A N 1
ATOM 1876 C CA . GLU A 1 235 ? -18.367 -12.459 10.261 1.00 97.44 235 GLU A CA 1
ATOM 1877 C C . GLU A 1 235 ? -17.947 -12.235 8.796 1.00 97.44 235 GLU A C 1
ATOM 1879 O O . GLU A 1 235 ? -18.701 -12.556 7.881 1.00 97.44 235 GLU A O 1
ATOM 1884 N N . GLU A 1 236 ? -16.773 -11.632 8.573 1.00 96.00 236 GLU A N 1
ATOM 1885 C CA . GLU A 1 236 ? -16.172 -11.402 7.252 1.00 96.00 236 GLU A CA 1
ATOM 1886 C C . GLU A 1 236 ? -17.059 -10.600 6.276 1.00 96.00 236 GLU A C 1
ATOM 1888 O O . GLU A 1 236 ? -16.898 -10.647 5.057 1.00 96.00 236 GLU A O 1
ATOM 1893 N N . LEU A 1 237 ? -17.993 -9.804 6.806 1.00 96.75 237 LEU A N 1
ATOM 1894 C CA . LEU A 1 237 ? -18.884 -8.949 6.013 1.00 96.75 237 LEU A CA 1
ATOM 1895 C C . LEU A 1 237 ? -18.177 -7.680 5.525 1.00 96.75 237 LEU A C 1
ATOM 1897 O O . LEU A 1 237 ? -18.558 -7.103 4.504 1.00 96.75 237 LEU A O 1
ATOM 1901 N N . ILE A 1 238 ? -17.172 -7.232 6.280 1.00 95.38 238 ILE A N 1
ATOM 1902 C CA . ILE A 1 238 ? -16.317 -6.080 5.985 1.00 95.38 238 ILE A CA 1
ATOM 1903 C C . ILE A 1 238 ? -14.873 -6.386 6.390 1.00 95.38 238 ILE A C 1
ATOM 1905 O O . ILE A 1 238 ? -14.630 -7.200 7.275 1.00 95.38 238 ILE A O 1
ATOM 1909 N N . ASN A 1 239 ? -13.912 -5.693 5.777 1.00 90.88 239 ASN A N 1
ATOM 1910 C CA . ASN A 1 239 ? -12.480 -5.888 6.034 1.00 90.88 239 ASN A CA 1
ATOM 1911 C C . ASN A 1 239 ? -11.782 -4.677 6.676 1.00 90.88 239 ASN A C 1
ATOM 1913 O O . ASN A 1 239 ? -10.642 -4.810 7.110 1.00 90.88 239 ASN A O 1
ATOM 1917 N N . ARG A 1 240 ? -12.421 -3.501 6.710 1.00 94.19 240 ARG A N 1
ATOM 1918 C CA . ARG A 1 240 ? -11.859 -2.258 7.253 1.00 94.19 240 ARG A CA 1
ATOM 1919 C C . ARG A 1 240 ? -12.979 -1.331 7.722 1.00 94.19 240 ARG A C 1
ATOM 1921 O O . ARG A 1 240 ? -14.057 -1.307 7.131 1.00 94.19 240 ARG A O 1
ATOM 1928 N N . ILE A 1 241 ? -12.710 -0.553 8.770 1.00 95.81 241 ILE A N 1
ATOM 1929 C CA . ILE A 1 241 ? -13.595 0.505 9.272 1.00 95.81 241 ILE A CA 1
ATOM 1930 C C . ILE A 1 241 ? -12.867 1.837 9.120 1.00 95.81 241 ILE A C 1
ATOM 1932 O O . ILE A 1 241 ? -11.788 2.026 9.674 1.00 95.81 241 ILE A O 1
ATOM 1936 N N . PHE A 1 242 ? -13.479 2.774 8.400 1.00 96.25 242 PHE A N 1
ATOM 1937 C CA . PHE A 1 242 ? -13.059 4.171 8.397 1.00 96.25 242 PHE A CA 1
ATOM 1938 C C . PHE A 1 242 ? -14.002 4.962 9.297 1.00 96.25 242 PHE A C 1
ATOM 1940 O O . PHE A 1 242 ? -15.204 5.023 9.038 1.00 96.25 242 PHE A O 1
ATOM 1947 N N . TYR A 1 243 ? -13.461 5.551 10.363 1.00 95.56 243 TYR A N 1
ATOM 1948 C CA . TYR A 1 243 ? -14.236 6.335 11.318 1.00 95.56 243 TYR A CA 1
ATOM 1949 C C . TYR A 1 243 ? -13.855 7.812 11.220 1.00 95.56 243 TYR A C 1
ATOM 1951 O O . TYR A 1 243 ? -12.755 8.213 11.592 1.00 95.56 243 TYR A O 1
ATOM 1959 N N . PHE A 1 244 ? -14.782 8.633 10.734 1.00 94.94 244 PHE A N 1
ATOM 1960 C CA . PHE A 1 244 ? -14.564 10.064 10.538 1.00 94.94 244 PHE A CA 1
ATOM 1961 C C . PHE A 1 244 ? -15.175 10.864 11.688 1.00 94.94 244 PHE A C 1
ATOM 1963 O O . PHE A 1 244 ? -16.325 10.655 12.074 1.00 94.94 244 PHE A O 1
ATOM 1970 N N . THR A 1 245 ? -14.415 11.816 12.225 1.00 91.44 245 THR A N 1
ATOM 1971 C CA . THR A 1 245 ? -14.861 12.695 13.313 1.00 91.44 245 THR A CA 1
ATOM 1972 C C . THR A 1 245 ? -14.603 14.153 12.970 1.00 91.44 245 THR A C 1
ATOM 1974 O O . THR A 1 245 ? -13.506 14.482 12.528 1.00 91.44 245 THR A O 1
ATOM 1977 N N . ALA A 1 246 ? -15.556 15.040 13.258 1.00 89.50 246 ALA A N 1
ATOM 1978 C CA . ALA A 1 246 ? -15.393 16.476 13.017 1.00 89.50 246 ALA A CA 1
ATOM 1979 C C . ALA A 1 246 ? -14.477 17.180 14.038 1.00 89.50 246 ALA A C 1
ATOM 1981 O O . ALA A 1 246 ? -13.905 18.222 13.736 1.00 89.50 246 ALA A O 1
ATOM 1982 N N . LYS A 1 247 ? -14.350 16.644 15.263 1.00 87.81 247 LYS A N 1
ATOM 1983 C CA . LYS A 1 247 ? -13.583 17.261 16.360 1.00 87.81 247 LYS A CA 1
ATOM 1984 C C . LYS A 1 247 ? -12.564 16.286 16.946 1.00 87.81 247 LYS A C 1
ATOM 1986 O O . LYS A 1 247 ? -12.808 15.082 17.021 1.00 87.81 247 LYS A O 1
ATOM 1991 N N . GLN A 1 248 ? -11.449 16.815 17.448 1.00 83.75 248 GLN A N 1
ATOM 1992 C CA . GLN A 1 248 ? -10.437 16.012 18.145 1.00 83.75 248 GLN A CA 1
ATOM 1993 C C . GLN A 1 248 ? -10.986 15.348 19.420 1.00 83.75 248 GLN A C 1
ATOM 1995 O O . GLN A 1 248 ? -10.635 14.211 19.712 1.00 83.75 248 GLN A O 1
ATOM 2000 N N . SER A 1 249 ? -11.917 15.982 20.139 1.00 85.94 249 SER A N 1
ATOM 2001 C CA . SER A 1 249 ? -12.541 15.364 21.320 1.00 85.94 249 SER A CA 1
ATOM 2002 C C . SER A 1 249 ? -13.299 14.076 20.976 1.00 85.94 249 SER A C 1
ATOM 2004 O O . SER A 1 249 ? -13.162 13.071 21.663 1.00 85.94 249 SER A O 1
ATOM 2006 N N . THR A 1 250 ? -14.044 14.060 19.868 1.00 87.44 250 THR A N 1
ATOM 2007 C CA . THR A 1 250 ? -14.755 12.855 19.407 1.00 87.44 250 THR A CA 1
ATOM 2008 C C . THR A 1 250 ? -13.821 11.746 18.933 1.00 87.44 250 THR A C 1
ATOM 2010 O O . THR A 1 250 ? -14.174 10.577 19.048 1.00 87.44 250 THR A O 1
ATOM 2013 N N . ARG A 1 251 ? -12.625 12.094 18.446 1.00 91.06 251 ARG A N 1
ATOM 2014 C CA . ARG A 1 251 ? -11.581 11.126 18.092 1.00 91.06 251 ARG A CA 1
ATOM 2015 C C . ARG A 1 251 ? -11.096 10.374 19.326 1.00 91.06 251 ARG A C 1
ATOM 2017 O O . ARG A 1 251 ? -11.065 9.150 19.296 1.00 91.06 251 ARG A O 1
ATOM 2024 N N . LYS A 1 252 ? -10.825 11.087 20.425 1.00 91.44 252 LYS A N 1
ATOM 2025 C CA . LYS A 1 252 ? -10.393 10.469 21.684 1.00 91.44 252 LYS A CA 1
ATOM 2026 C C . LYS A 1 252 ? -11.421 9.466 22.220 1.00 91.44 252 LYS A C 1
ATOM 2028 O O . LYS A 1 252 ? -11.052 8.368 22.608 1.00 91.44 252 LYS A O 1
ATOM 2033 N N . VAL A 1 253 ? -12.714 9.784 22.114 1.00 93.00 253 VAL A N 1
ATOM 2034 C CA . VAL A 1 253 ? -13.801 8.851 22.477 1.00 93.00 253 VAL A CA 1
ATOM 2035 C C . VAL A 1 253 ? -13.788 7.579 21.614 1.00 93.00 253 VAL A C 1
ATOM 2037 O O . VAL A 1 253 ? -14.175 6.511 22.081 1.00 93.00 253 VAL A O 1
ATOM 2040 N N . CYS A 1 254 ? -13.368 7.663 20.347 1.00 93.69 254 CYS A N 1
ATOM 2041 C CA . CYS A 1 254 ? -13.230 6.483 19.487 1.00 93.69 254 CYS A CA 1
ATOM 2042 C C . CYS A 1 254 ? -12.009 5.650 19.873 1.00 93.69 254 CYS A C 1
ATOM 2044 O O . CYS A 1 254 ? -12.110 4.429 19.922 1.00 93.69 254 CYS A O 1
ATOM 2046 N N . GLU A 1 255 ? -10.887 6.301 20.187 1.00 95.12 255 GLU A N 1
ATOM 2047 C CA . GLU A 1 255 ? -9.689 5.626 20.691 1.00 95.12 255 GLU A CA 1
ATOM 2048 C C . GLU A 1 255 ? -9.997 4.870 21.993 1.00 95.12 255 GLU A C 1
ATOM 2050 O O . GLU A 1 255 ? -9.741 3.672 22.074 1.00 95.12 255 GLU A O 1
ATOM 2055 N N . GLU A 1 256 ? -10.654 5.515 22.957 1.00 95.38 256 GLU A N 1
ATOM 2056 C CA . GLU A 1 256 ? -11.086 4.892 24.219 1.00 95.38 256 GLU A CA 1
ATOM 2057 C C . GLU A 1 256 ? -12.063 3.727 23.996 1.00 95.38 256 GLU A C 1
ATOM 2059 O O . GLU A 1 256 ? -12.028 2.722 24.705 1.00 95.38 256 GLU A O 1
ATOM 2064 N N . ALA A 1 257 ? -12.944 3.829 22.996 1.00 95.38 257 ALA A N 1
ATOM 2065 C CA . ALA A 1 257 ? -13.853 2.741 22.654 1.00 95.38 257 ALA A CA 1
ATOM 2066 C C . ALA A 1 257 ? -13.107 1.530 22.073 1.00 95.38 257 ALA A C 1
ATOM 2068 O O . ALA A 1 257 ? -13.465 0.401 22.398 1.00 95.38 257 ALA A O 1
ATOM 2069 N N . ILE A 1 258 ? -12.084 1.742 21.240 1.00 96.00 258 ILE A N 1
ATOM 2070 C CA . ILE A 1 258 ? -11.235 0.653 20.737 1.00 96.00 258 ILE A CA 1
ATOM 2071 C C . ILE A 1 258 ? -10.431 0.030 21.877 1.00 96.00 258 ILE A C 1
ATOM 2073 O O . ILE A 1 258 ? -10.461 -1.187 22.018 1.00 96.00 258 ILE A O 1
ATOM 2077 N N . GLU A 1 259 ? -9.811 0.841 22.735 1.00 95.88 259 GLU A N 1
ATOM 2078 C CA . GLU A 1 259 ? -9.073 0.377 23.916 1.00 95.88 259 GLU A CA 1
ATOM 2079 C C . GLU A 1 259 ? -9.952 -0.507 24.814 1.00 95.88 259 GLU A C 1
ATOM 2081 O O . GLU A 1 259 ? -9.558 -1.605 25.212 1.00 95.88 259 GLU A O 1
ATOM 2086 N N . LEU A 1 260 ? -11.199 -0.084 25.051 1.00 96.38 260 LEU A N 1
ATOM 2087 C CA . LEU A 1 260 ? -12.184 -0.863 25.794 1.00 96.38 260 LEU A CA 1
ATOM 2088 C C . LEU A 1 260 ? -12.481 -2.219 25.136 1.00 96.38 260 LEU A C 1
ATOM 2090 O O . LEU A 1 260 ? -12.618 -3.219 25.840 1.00 96.38 260 LEU A O 1
ATOM 2094 N N . LEU A 1 261 ? -12.621 -2.272 23.809 1.00 96.75 261 LEU A N 1
ATOM 2095 C CA . LEU A 1 261 ? -12.878 -3.528 23.102 1.00 96.75 261 LEU A CA 1
ATOM 2096 C C . LEU A 1 261 ? -11.644 -4.443 23.118 1.00 96.75 261 LEU A C 1
ATOM 2098 O O . LEU A 1 261 ? -11.792 -5.647 23.333 1.00 96.75 261 LEU A O 1
ATOM 2102 N N . THR A 1 262 ? -10.442 -3.885 22.968 1.00 95.81 262 THR A N 1
ATOM 2103 C CA . THR A 1 262 ? -9.170 -4.616 23.079 1.00 95.81 262 THR A CA 1
ATOM 2104 C C . THR A 1 262 ? -9.007 -5.226 24.469 1.00 95.81 262 THR A C 1
ATOM 2106 O O . THR A 1 262 ? -8.740 -6.420 24.594 1.00 9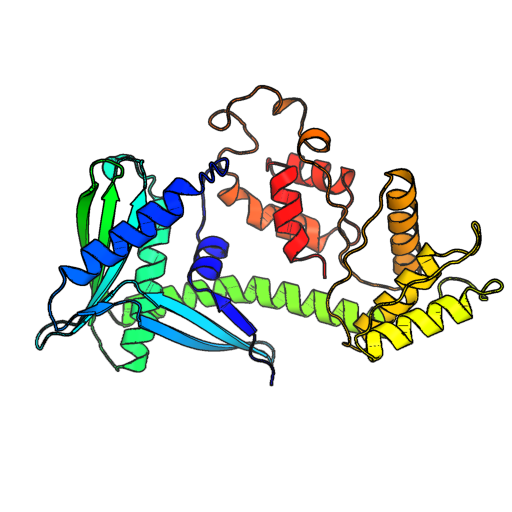5.81 262 THR A O 1
ATOM 2109 N N . ALA A 1 263 ? -9.325 -4.477 25.530 1.00 95.81 263 ALA A N 1
ATOM 2110 C CA . ALA A 1 263 ? -9.353 -4.988 26.904 1.00 95.81 263 ALA A CA 1
ATOM 2111 C C . ALA A 1 263 ? -10.384 -6.119 27.127 1.00 95.81 263 ALA A C 1
ATOM 2113 O O . ALA A 1 263 ? -10.331 -6.826 28.136 1.00 95.81 263 ALA A O 1
ATOM 2114 N N . LYS A 1 264 ? -11.334 -6.309 26.200 1.00 96.44 264 LYS A N 1
ATOM 2115 C CA . LYS A 1 264 ? -12.302 -7.420 26.183 1.00 96.44 264 LYS A CA 1
ATOM 2116 C C . LYS A 1 264 ? -11.913 -8.555 25.232 1.00 96.44 264 LYS A C 1
ATOM 2118 O O . LYS A 1 264 ? -12.737 -9.433 24.978 1.00 96.44 264 LYS A O 1
ATOM 2123 N N . GLY A 1 265 ? -10.665 -8.572 24.765 1.00 95.75 265 GLY A N 1
ATOM 2124 C CA . GLY A 1 265 ? -10.088 -9.659 23.977 1.00 95.75 265 GLY A CA 1
ATOM 2125 C C . GLY A 1 265 ? -10.165 -9.461 22.466 1.00 95.75 265 GLY A C 1
ATOM 2126 O O . GLY A 1 265 ? -9.958 -10.422 21.732 1.00 95.75 265 GLY A O 1
ATOM 2127 N N . LEU A 1 266 ? -10.477 -8.252 21.989 1.00 97.12 266 LEU A N 1
ATOM 2128 C CA . LEU A 1 266 ? -10.354 -7.915 20.573 1.00 97.12 266 LEU A CA 1
ATOM 2129 C C . LEU A 1 266 ? -8.876 -7.735 20.204 1.00 97.12 266 LEU A C 1
ATOM 2131 O O . LEU A 1 266 ? -8.164 -6.993 20.868 1.00 97.12 266 LEU A O 1
ATOM 2135 N N . SER A 1 267 ? -8.435 -8.367 19.121 1.00 96.00 267 SER A N 1
ATOM 2136 C CA . SER A 1 267 ? -7.130 -8.123 18.509 1.00 96.00 267 SER A CA 1
ATOM 2137 C C . SER A 1 267 ? -7.371 -7.443 17.167 1.00 96.00 267 SER A C 1
ATOM 2139 O O . SER A 1 267 ? -7.964 -8.037 16.271 1.00 96.00 267 SER A O 1
ATOM 2141 N N . LEU A 1 268 ? -6.980 -6.178 17.029 1.00 95.31 268 LEU A N 1
ATOM 2142 C CA . LEU A 1 268 ? -7.003 -5.479 15.743 1.00 95.31 268 LEU A CA 1
ATOM 2143 C C . LEU A 1 268 ? -5.893 -4.442 15.676 1.00 95.31 268 LEU A C 1
ATOM 2145 O O . LEU A 1 268 ? -5.447 -3.951 16.712 1.00 95.31 268 LEU A O 1
ATOM 2149 N N . LYS A 1 269 ? -5.538 -4.031 14.458 1.00 96.62 269 LYS A N 1
ATOM 2150 C CA . LYS A 1 269 ? -4.684 -2.863 14.252 1.00 96.62 269 LYS A CA 1
ATOM 2151 C C . LYS A 1 269 ? -5.551 -1.647 13.946 1.00 96.62 269 LYS A C 1
ATOM 2153 O O . LYS A 1 269 ? -6.234 -1.594 12.926 1.00 96.62 269 LYS A O 1
ATOM 2158 N N . SER A 1 270 ? -5.520 -0.649 14.823 1.00 97.06 270 SER A N 1
ATOM 2159 C CA . SER A 1 270 ? -6.182 0.644 14.619 1.00 97.06 270 SER A CA 1
ATOM 2160 C C . SER A 1 270 ? -5.151 1.756 14.483 1.00 97.06 270 SER A C 1
ATOM 2162 O O . SER A 1 270 ? -4.096 1.695 15.104 1.00 97.06 270 SER A O 1
ATOM 2164 N N . ILE A 1 271 ? -5.449 2.773 13.674 1.00 97.88 271 ILE A N 1
ATOM 216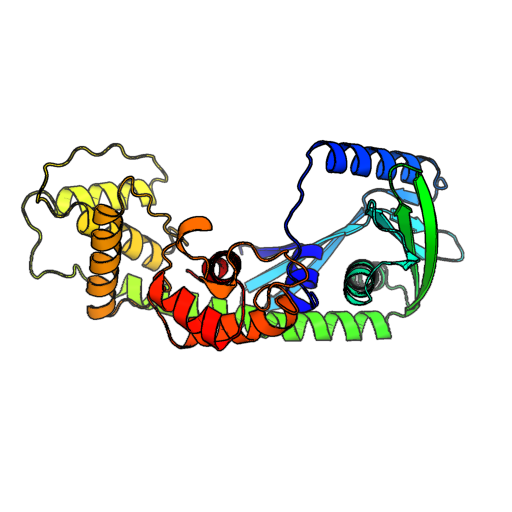5 C CA . ILE A 1 271 ? -4.570 3.929 13.487 1.00 97.88 271 ILE A CA 1
ATOM 2166 C C . ILE A 1 271 ? -5.363 5.234 13.481 1.00 97.88 271 ILE A C 1
ATOM 2168 O O . ILE A 1 271 ? -6.426 5.334 12.865 1.00 97.88 271 ILE A O 1
ATOM 2172 N N . THR A 1 272 ? -4.807 6.250 14.135 1.00 96.50 272 THR A N 1
ATOM 2173 C CA . THR A 1 272 ? -5.300 7.626 14.089 1.00 96.50 272 THR A CA 1
ATOM 2174 C C . THR A 1 272 ? -4.449 8.446 13.124 1.00 96.50 272 THR A C 1
ATOM 2176 O O . THR A 1 272 ? -3.335 8.855 13.452 1.00 96.50 272 THR A O 1
ATOM 2179 N N . LEU A 1 273 ? -4.999 8.753 11.948 1.00 96.06 273 LEU A N 1
ATOM 2180 C CA . LEU A 1 273 ? -4.344 9.641 10.990 1.00 96.06 273 LEU A CA 1
ATOM 2181 C C . LEU A 1 273 ? -4.413 11.096 11.465 1.00 96.06 273 LEU A C 1
ATOM 2183 O O . LEU A 1 273 ? -5.455 11.589 11.910 1.00 96.06 273 LEU A O 1
ATOM 2187 N N . THR A 1 274 ? -3.280 11.784 11.380 1.00 94.12 274 THR A N 1
ATOM 2188 C CA . THR A 1 274 ? -3.115 13.169 11.828 1.00 94.12 274 THR A CA 1
ATOM 2189 C C . THR A 1 274 ? -2.621 14.011 10.660 1.00 94.12 274 THR A C 1
ATOM 2191 O O . THR A 1 274 ? -1.832 13.537 9.849 1.00 94.12 274 THR A O 1
ATOM 2194 N N . ALA A 1 275 ? -3.111 15.248 10.554 1.00 92.94 275 ALA A N 1
ATOM 2195 C CA . ALA A 1 275 ? -2.675 16.172 9.512 1.00 92.94 275 ALA A CA 1
ATOM 2196 C C . ALA A 1 275 ? -1.157 16.411 9.595 1.00 92.94 275 ALA A C 1
ATOM 2198 O O . ALA A 1 275 ? -0.602 16.424 10.700 1.00 92.94 275 ALA A O 1
ATOM 2199 N N . ARG A 1 276 ? -0.509 16.613 8.441 1.00 92.38 276 ARG A N 1
ATOM 2200 C CA . ARG A 1 276 ? 0.949 16.774 8.314 1.00 92.38 276 ARG A CA 1
ATOM 2201 C C . ARG A 1 276 ? 1.480 17.837 9.274 1.00 92.38 276 ARG A C 1
ATOM 2203 O O . ARG A 1 276 ? 2.376 17.568 10.067 1.00 92.38 276 ARG A O 1
ATOM 2210 N N . GLU A 1 277 ? 0.828 18.995 9.300 1.00 91.56 277 GLU A N 1
ATOM 2211 C CA . GLU A 1 277 ? 1.209 20.160 10.108 1.00 91.56 277 GLU A CA 1
ATOM 2212 C C . GLU A 1 277 ? 1.086 19.900 11.616 1.00 91.56 277 GLU A C 1
ATOM 2214 O O . GLU A 1 277 ? 1.655 20.619 12.430 1.00 91.56 277 GLU A O 1
ATOM 2219 N N . GLN A 1 278 ? 0.317 18.881 12.010 1.00 93.25 278 GLN A N 1
ATOM 2220 C CA . GLN A 1 278 ? 0.091 18.541 13.409 1.00 93.25 278 GLN A CA 1
ATOM 2221 C C . GLN A 1 278 ? 1.003 17.421 13.909 1.00 93.25 278 GLN A C 1
ATOM 2223 O O . GLN A 1 278 ? 1.078 17.250 15.125 1.00 93.25 278 GLN A O 1
ATOM 2228 N N . ILE A 1 279 ? 1.644 16.635 13.037 1.00 94.81 279 ILE A N 1
ATOM 2229 C CA . ILE A 1 279 ? 2.453 15.466 13.430 1.00 94.81 279 ILE A CA 1
ATOM 2230 C C . ILE A 1 279 ? 3.961 15.644 13.203 1.00 94.81 279 ILE A C 1
ATOM 2232 O O . ILE A 1 279 ? 4.737 14.940 13.850 1.00 94.81 279 ILE A O 1
ATOM 2236 N N . ILE A 1 280 ? 4.344 16.608 12.363 1.00 92.25 280 ILE A N 1
ATOM 2237 C CA . ILE A 1 280 ? 5.729 16.993 12.066 1.00 92.25 280 ILE A CA 1
ATOM 2238 C C . ILE A 1 280 ? 6.561 17.261 13.331 1.00 92.25 280 ILE A C 1
ATOM 2240 O O . ILE A 1 280 ? 6.054 17.806 14.321 1.00 92.25 280 ILE A O 1
ATOM 2244 N N . PHE A 1 281 ? 7.840 16.882 13.306 1.00 93.69 281 PHE A N 1
ATOM 2245 C CA . PHE A 1 281 ? 8.756 17.187 14.400 1.00 93.69 281 PHE A CA 1
ATOM 2246 C C . PHE A 1 281 ? 9.274 18.633 14.340 1.00 93.69 281 PHE A C 1
ATOM 2248 O O . PHE A 1 281 ? 9.416 19.188 13.253 1.00 93.69 281 PHE A O 1
ATOM 2255 N N . PRO A 1 282 ? 9.617 19.256 15.484 1.00 89.25 282 PRO A N 1
ATOM 2256 C CA . PRO A 1 282 ? 10.264 20.568 15.489 1.00 89.25 282 PRO A CA 1
ATOM 2257 C C . PRO A 1 282 ? 11.551 20.608 14.658 1.00 89.25 282 PRO A C 1
ATOM 2259 O O . PRO A 1 282 ? 11.832 21.617 14.029 1.00 89.25 282 PRO A O 1
ATOM 2262 N N . GLU A 1 283 ? 12.307 19.506 14.615 1.00 87.19 283 GLU A N 1
ATOM 2263 C CA . GLU A 1 283 ? 13.545 19.405 13.833 1.00 87.19 283 GLU A CA 1
ATOM 2264 C C . GLU A 1 283 ? 13.320 19.296 12.319 1.00 87.19 283 GLU A C 1
ATOM 2266 O O . GLU A 1 283 ? 14.290 19.300 11.577 1.00 87.19 283 GLU A O 1
ATOM 2271 N N . GLU A 1 284 ? 12.077 19.167 11.857 1.00 84.88 284 GLU A N 1
ATOM 2272 C CA . GLU A 1 284 ? 11.721 19.162 10.431 1.00 84.88 284 GLU A CA 1
ATOM 2273 C C . GLU A 1 284 ? 11.179 20.515 9.963 1.00 84.88 284 GLU A C 1
ATOM 2275 O O . GLU A 1 284 ? 11.068 20.760 8.762 1.00 84.88 284 GLU A O 1
ATOM 2280 N N . GLN A 1 285 ? 10.801 21.386 10.904 1.00 83.19 285 GLN A N 1
ATOM 2281 C CA . GLN A 1 285 ? 10.200 22.676 10.587 1.00 83.19 285 GLN A CA 1
ATOM 2282 C C . GLN A 1 285 ? 11.213 23.565 9.870 1.00 83.19 285 GLN A C 1
ATOM 2284 O O . GLN A 1 285 ? 12.357 23.694 10.298 1.00 83.19 285 GLN A O 1
ATOM 2289 N N . ASP A 1 286 ? 10.767 24.170 8.770 1.00 85.06 286 ASP A N 1
ATOM 2290 C CA . ASP A 1 286 ? 11.547 25.095 7.945 1.00 85.06 286 ASP A CA 1
ATOM 2291 C C . ASP A 1 286 ? 12.836 24.501 7.335 1.00 85.06 286 ASP A C 1
ATOM 2293 O O . ASP A 1 286 ? 13.679 25.241 6.825 1.00 85.06 286 ASP A O 1
ATOM 2297 N N . ILE A 1 287 ? 12.979 23.168 7.324 1.00 87.00 287 ILE A N 1
ATOM 2298 C CA . ILE A 1 287 ? 14.071 22.469 6.637 1.00 87.00 287 ILE A CA 1
ATOM 2299 C C . ILE A 1 287 ? 13.618 22.048 5.237 1.00 87.00 287 ILE A C 1
ATOM 2301 O O . ILE A 1 287 ? 12.537 21.491 5.039 1.00 87.00 287 ILE A O 1
ATOM 2305 N N . VAL A 1 288 ? 14.465 22.311 4.244 1.00 85.44 288 VAL A N 1
ATOM 2306 C CA . VAL A 1 288 ? 14.258 21.843 2.868 1.00 85.44 288 VAL A CA 1
ATOM 2307 C C . VAL A 1 288 ? 14.363 20.315 2.788 1.00 85.44 288 VAL A C 1
ATOM 2309 O O . VAL A 1 288 ? 15.117 19.688 3.528 1.00 85.44 288 VAL A O 1
ATOM 2312 N N . ALA A 1 289 ? 13.588 19.692 1.899 1.00 82.06 289 ALA A N 1
ATOM 2313 C CA . ALA A 1 289 ? 13.426 18.234 1.863 1.00 82.06 289 ALA A CA 1
ATOM 2314 C C . ALA A 1 289 ? 14.747 17.452 1.718 1.00 82.06 289 ALA A C 1
ATOM 2316 O O . ALA A 1 289 ? 14.903 16.396 2.323 1.00 82.06 289 ALA A O 1
ATOM 2317 N N . ASP A 1 290 ? 15.707 17.992 0.967 1.00 83.88 290 ASP A N 1
ATOM 2318 C CA . ASP A 1 290 ? 17.043 17.425 0.739 1.00 83.88 290 ASP A CA 1
ATOM 2319 C C . ASP A 1 290 ? 17.998 17.565 1.939 1.00 83.88 290 ASP A C 1
ATOM 2321 O O . ASP A 1 290 ? 19.106 17.032 1.916 1.00 83.88 290 ASP A O 1
ATOM 2325 N N . GLN A 1 291 ? 17.574 18.255 3.000 1.00 88.94 291 GLN A N 1
ATOM 2326 C CA . GLN A 1 291 ? 18.306 18.403 4.261 1.00 88.94 291 GLN A CA 1
ATOM 2327 C C . GLN A 1 291 ? 17.538 17.832 5.458 1.00 88.94 291 GLN A C 1
ATOM 2329 O O . GLN A 1 291 ? 18.065 17.816 6.572 1.00 88.94 291 GLN A O 1
ATOM 2334 N N . ASN A 1 292 ? 16.306 17.352 5.261 1.00 91.69 292 ASN A N 1
ATOM 2335 C CA . ASN A 1 292 ? 15.498 16.815 6.348 1.00 91.69 292 ASN A CA 1
ATOM 2336 C C . ASN A 1 292 ? 15.977 15.389 6.721 1.00 91.69 292 ASN A C 1
ATOM 2338 O O . ASN A 1 292 ? 15.839 14.461 5.916 1.00 91.69 292 ASN A O 1
ATOM 2342 N N . PRO A 1 293 ? 16.476 15.163 7.957 1.00 92.88 293 PRO A N 1
ATOM 2343 C CA . PRO A 1 293 ? 17.016 13.866 8.373 1.00 92.88 293 PRO A CA 1
ATOM 2344 C C . PRO A 1 293 ? 15.977 12.733 8.395 1.00 92.88 293 PRO A C 1
ATOM 2346 O O . PRO A 1 293 ? 16.346 11.562 8.329 1.00 92.88 293 PRO A O 1
ATOM 2349 N N . TYR A 1 294 ? 14.685 13.055 8.470 1.00 94.69 294 TYR A N 1
ATOM 2350 C CA . TYR A 1 294 ? 13.594 12.078 8.445 1.00 94.69 294 TYR A CA 1
ATOM 2351 C C . TYR A 1 294 ? 13.151 11.720 7.020 1.00 94.69 294 TYR A C 1
ATOM 2353 O O . TYR A 1 294 ? 12.493 10.696 6.826 1.00 94.69 294 TYR A O 1
ATOM 2361 N N . MET A 1 295 ? 13.538 12.524 6.023 1.00 94.06 295 MET A N 1
ATOM 2362 C CA . MET A 1 295 ? 13.252 12.293 4.604 1.00 94.06 295 MET A CA 1
ATOM 2363 C C . MET A 1 295 ? 14.422 11.605 3.890 1.00 94.06 295 MET A C 1
ATOM 2365 O O . MET A 1 295 ? 14.198 10.706 3.080 1.00 94.06 295 MET A O 1
ATOM 2369 N N . ILE A 1 296 ? 15.664 11.973 4.218 1.00 92.69 296 ILE A N 1
ATOM 2370 C CA . ILE A 1 296 ? 16.875 11.388 3.621 1.00 92.69 296 ILE A CA 1
ATOM 2371 C C . ILE A 1 296 ? 16.989 9.910 4.009 1.00 92.69 296 ILE A C 1
ATOM 2373 O O . ILE A 1 296 ? 17.095 9.594 5.191 1.00 92.69 296 ILE A O 1
ATOM 2377 N N . GLY A 1 297 ? 16.994 8.988 3.049 1.00 93.81 297 GLY A N 1
ATOM 2378 C CA . GLY A 1 297 ? 17.032 7.537 3.267 1.00 93.81 297 GLY A CA 1
ATOM 2379 C C . GLY A 1 297 ? 15.750 6.952 3.873 1.00 93.81 297 GLY A C 1
ATOM 2380 O O . GLY A 1 297 ? 15.785 5.874 4.472 1.00 93.81 297 GLY A O 1
ATOM 2381 N N . TYR A 1 298 ? 14.619 7.657 3.767 1.00 96.19 298 TYR A N 1
ATOM 2382 C CA . TYR A 1 298 ? 13.325 7.210 4.289 1.00 96.19 298 TYR A CA 1
ATOM 2383 C C . TYR A 1 298 ? 12.980 5.776 3.859 1.00 96.19 298 TYR A C 1
ATOM 2385 O O . TYR A 1 298 ? 12.671 4.926 4.698 1.00 96.19 298 TYR A O 1
ATOM 2393 N N . TYR A 1 299 ? 13.086 5.471 2.562 1.00 95.56 299 TYR A N 1
ATOM 2394 C CA . TYR A 1 299 ? 12.692 4.169 2.018 1.00 95.56 299 TYR A CA 1
ATOM 2395 C C . TYR A 1 299 ? 13.650 3.034 2.411 1.00 95.56 299 TYR A C 1
ATOM 2397 O O . TYR A 1 299 ? 13.272 1.862 2.362 1.00 95.56 299 TYR A O 1
ATOM 2405 N N . ASP A 1 300 ? 14.855 3.365 2.877 1.00 95.31 300 ASP A N 1
ATOM 2406 C CA . ASP A 1 300 ? 15.790 2.388 3.440 1.00 95.31 300 ASP A CA 1
ATOM 2407 C C . ASP A 1 300 ? 15.376 1.954 4.854 1.00 95.31 300 ASP A C 1
ATOM 2409 O O . ASP A 1 300 ? 15.624 0.816 5.260 1.00 95.31 300 ASP A O 1
ATOM 2413 N N . ARG A 1 301 ? 14.706 2.843 5.602 1.00 97.19 301 ARG A N 1
ATOM 2414 C CA . ARG A 1 301 ? 14.344 2.644 7.017 1.00 97.19 301 ARG A CA 1
ATOM 2415 C C . ARG A 1 301 ? 12.875 2.281 7.236 1.00 97.19 301 ARG A C 1
ATOM 2417 O O . ARG A 1 301 ? 12.537 1.686 8.260 1.00 97.19 301 ARG A O 1
ATOM 2424 N N . ILE A 1 302 ? 12.005 2.572 6.268 1.00 97.38 302 ILE A N 1
ATOM 2425 C CA . ILE A 1 302 ? 10.550 2.441 6.410 1.00 97.38 302 ILE A CA 1
ATOM 2426 C C . ILE A 1 302 ? 10.081 1.009 6.696 1.00 97.38 302 ILE A C 1
ATOM 2428 O O . ILE A 1 302 ? 9.244 0.782 7.565 1.00 97.38 302 ILE A O 1
ATOM 2432 N N . LYS A 1 303 ? 10.644 0.010 6.011 1.00 96.56 303 LYS A N 1
ATOM 2433 C CA . LYS A 1 303 ? 10.223 -1.394 6.153 1.00 96.56 303 LYS A CA 1
ATOM 2434 C C . LYS A 1 303 ? 10.494 -1.940 7.566 1.00 96.56 303 LYS A C 1
ATOM 2436 O O . LYS A 1 303 ? 9.549 -2.435 8.185 1.00 96.56 303 LYS A O 1
ATOM 2441 N N . PRO A 1 304 ? 11.720 -1.825 8.119 1.00 97.12 304 PRO A N 1
ATOM 2442 C CA . PRO A 1 304 ? 11.970 -2.128 9.527 1.00 97.12 304 PRO A CA 1
ATOM 2443 C C . PRO A 1 304 ? 11.071 -1.344 10.492 1.00 97.12 304 PRO A C 1
ATOM 2445 O O . PRO A 1 304 ? 10.576 -1.931 11.453 1.00 97.12 304 PRO A O 1
ATOM 2448 N N . ALA A 1 305 ? 10.811 -0.060 10.217 1.00 98.19 305 ALA A N 1
ATOM 2449 C CA . ALA A 1 305 ? 9.952 0.774 11.055 1.00 98.19 305 ALA A CA 1
ATOM 2450 C C . ALA A 1 305 ? 8.505 0.258 11.112 1.00 98.19 305 ALA A C 1
ATOM 2452 O O . ALA A 1 305 ? 7.934 0.150 12.198 1.00 98.19 305 ALA A O 1
ATOM 2453 N N . ILE A 1 306 ? 7.929 -0.120 9.961 1.00 98.12 306 ILE A N 1
ATOM 2454 C CA . ILE A 1 306 ? 6.586 -0.715 9.873 1.00 98.12 306 ILE A CA 1
ATOM 2455 C C . ILE A 1 306 ? 6.534 -2.036 10.645 1.00 98.12 306 ILE A C 1
ATOM 2457 O O . ILE A 1 306 ? 5.590 -2.268 11.396 1.00 98.12 306 ILE A O 1
ATOM 2461 N N . LEU A 1 307 ? 7.528 -2.912 10.472 1.00 97.50 307 LEU A N 1
ATOM 2462 C CA . LEU A 1 307 ? 7.553 -4.194 11.181 1.00 97.50 307 LEU A CA 1
ATOM 2463 C C . LEU A 1 307 ? 7.612 -3.995 12.697 1.00 97.50 307 LEU A C 1
ATOM 2465 O O . LEU A 1 307 ? 6.916 -4.690 13.430 1.00 97.50 307 LEU A O 1
ATOM 2469 N N . ASP A 1 308 ? 8.416 -3.046 13.167 1.00 98.38 308 ASP A N 1
ATOM 2470 C CA . ASP A 1 308 ? 8.549 -2.753 14.590 1.00 98.38 308 ASP A CA 1
ATOM 2471 C C . ASP A 1 308 ? 7.226 -2.257 15.192 1.00 98.38 308 ASP A C 1
ATOM 2473 O O . ASP A 1 308 ? 6.737 -2.839 16.157 1.00 98.38 308 ASP A O 1
ATOM 2477 N N . ILE A 1 309 ? 6.583 -1.253 14.591 1.00 98.31 309 ILE A N 1
ATOM 2478 C CA . ILE A 1 309 ? 5.321 -0.726 15.129 1.00 98.31 309 ILE A CA 1
ATOM 2479 C C . ILE A 1 309 ? 4.176 -1.744 15.039 1.00 98.31 309 ILE A C 1
ATOM 2481 O O . ILE A 1 309 ? 3.428 -1.911 15.997 1.00 98.31 309 ILE A O 1
ATOM 2485 N N . ILE A 1 310 ? 4.053 -2.479 13.929 1.00 97.38 310 ILE A N 1
ATOM 2486 C CA . ILE A 1 310 ? 2.962 -3.445 13.739 1.00 97.38 310 ILE A CA 1
ATOM 2487 C C . ILE A 1 310 ? 3.102 -4.656 14.666 1.00 97.38 310 ILE A C 1
ATOM 2489 O O . ILE A 1 310 ? 2.090 -5.202 15.104 1.00 97.38 310 ILE A O 1
ATOM 2493 N N . ASN A 1 311 ? 4.320 -5.073 15.006 1.00 95.94 311 ASN A N 1
ATOM 2494 C CA . ASN A 1 311 ? 4.515 -6.198 15.920 1.00 95.94 311 ASN A CA 1
ATOM 2495 C C . ASN A 1 311 ? 4.311 -5.827 17.393 1.00 95.94 311 ASN A C 1
ATOM 2497 O O . ASN A 1 311 ? 4.021 -6.715 18.191 1.00 95.94 311 ASN A O 1
ATOM 2501 N N . ASN A 1 312 ? 4.439 -4.548 17.755 1.00 97.06 312 ASN A N 1
ATOM 2502 C CA . ASN A 1 312 ? 4.411 -4.116 19.153 1.00 97.06 312 ASN A CA 1
ATOM 2503 C C . ASN A 1 312 ? 3.152 -3.323 19.541 1.00 97.06 312 ASN A C 1
ATOM 2505 O O . ASN A 1 312 ? 2.827 -3.269 20.722 1.00 97.06 312 ASN A O 1
ATOM 2509 N N . GLU A 1 313 ? 2.423 -2.744 18.580 1.00 97.12 313 GLU A N 1
ATOM 2510 C CA . GLU A 1 313 ? 1.303 -1.837 18.861 1.00 97.12 313 GLU A CA 1
ATOM 2511 C C . GLU A 1 313 ? 0.014 -2.289 18.166 1.00 97.12 313 GLU A C 1
ATOM 2513 O O . GLU A 1 313 ? -0.009 -2.515 16.955 1.00 97.12 313 GLU A O 1
ATOM 2518 N N . ASP A 1 314 ? -1.086 -2.392 18.914 1.00 95.31 314 ASP A N 1
ATOM 2519 C CA . ASP A 1 314 ? -2.431 -2.638 18.363 1.00 95.31 314 ASP A CA 1
ATOM 2520 C C . ASP A 1 314 ? -3.191 -1.333 18.086 1.00 95.31 314 ASP A C 1
ATOM 2522 O O . ASP A 1 314 ? -3.934 -1.214 17.109 1.00 95.31 314 ASP A O 1
ATOM 2526 N N . GLN A 1 315 ? -2.989 -0.316 18.926 1.00 96.38 315 GLN A N 1
ATOM 2527 C CA . GLN A 1 315 ? -3.634 0.984 18.788 1.00 96.38 315 GLN A CA 1
ATOM 2528 C C . GLN A 1 315 ? -2.611 2.074 18.504 1.00 96.38 315 GLN A C 1
ATOM 2530 O O . GLN A 1 315 ? -1.952 2.585 19.398 1.00 96.38 315 GLN A O 1
ATOM 2535 N N . ILE A 1 316 ? -2.515 2.473 17.243 1.00 98.00 316 ILE A N 1
ATOM 2536 C CA . ILE A 1 316 ? -1.471 3.351 16.731 1.00 98.00 316 ILE A CA 1
ATOM 2537 C C . ILE A 1 316 ? -1.977 4.796 16.726 1.00 98.00 316 ILE A C 1
ATOM 2539 O O . ILE A 1 316 ? -2.572 5.298 15.770 1.00 98.00 316 ILE A O 1
ATOM 2543 N N . THR A 1 317 ? -1.774 5.475 17.851 1.00 97.06 317 THR A N 1
ATOM 2544 C CA . THR A 1 317 ? -2.122 6.894 18.008 1.00 97.06 317 THR A CA 1
ATOM 2545 C C . THR A 1 317 ? -1.038 7.810 17.433 1.00 97.06 317 THR A C 1
ATOM 2547 O O . THR A 1 317 ? 0.072 7.375 17.123 1.00 97.06 317 THR A O 1
ATOM 2550 N N . LYS A 1 318 ? -1.321 9.118 17.363 1.00 96.44 318 LYS A N 1
ATOM 2551 C CA . LYS A 1 318 ? -0.330 10.145 16.994 1.00 96.44 318 LYS A CA 1
ATOM 2552 C C . LYS A 1 318 ? 0.974 10.014 17.795 1.00 96.44 318 LYS A C 1
ATOM 2554 O O . LYS A 1 318 ? 2.052 10.071 17.216 1.00 96.44 318 LYS A O 1
ATOM 2559 N N . ALA A 1 319 ? 0.872 9.848 19.115 1.00 96.75 319 ALA A N 1
ATOM 2560 C CA . ALA A 1 319 ? 2.038 9.775 19.994 1.00 96.75 319 ALA A CA 1
ATOM 2561 C C . ALA A 1 319 ? 2.887 8.527 19.711 1.00 96.75 319 ALA A C 1
ATOM 2563 O O . ALA A 1 319 ? 4.113 8.600 19.708 1.00 96.75 319 ALA A O 1
ATOM 2564 N N . ILE A 1 320 ? 2.233 7.401 19.412 1.00 98.19 320 ILE A N 1
ATOM 2565 C CA . ILE A 1 320 ? 2.909 6.156 19.040 1.00 98.19 320 ILE A CA 1
ATOM 2566 C C . ILE A 1 320 ? 3.618 6.320 17.695 1.00 98.19 320 ILE A C 1
ATOM 2568 O O . ILE A 1 320 ? 4.806 6.026 17.611 1.00 98.19 320 ILE A O 1
ATOM 2572 N N . ILE A 1 321 ? 2.951 6.879 16.677 1.00 98.44 321 ILE A N 1
ATOM 2573 C CA . ILE A 1 321 ? 3.609 7.196 15.400 1.00 98.44 321 ILE A CA 1
ATOM 2574 C C . ILE A 1 321 ? 4.847 8.061 15.630 1.00 98.44 321 ILE A C 1
ATOM 2576 O O . ILE A 1 321 ? 5.914 7.709 15.146 1.00 98.44 321 ILE A O 1
ATOM 2580 N N . GLN A 1 322 ? 4.742 9.142 16.407 1.00 98.06 322 GLN A N 1
ATOM 2581 C CA . GLN A 1 322 ? 5.877 10.023 16.690 1.00 98.06 322 GLN A CA 1
ATOM 2582 C C . GLN A 1 322 ? 7.028 9.291 17.397 1.00 98.06 322 GLN A C 1
ATOM 2584 O O . GLN A 1 322 ? 8.187 9.499 17.049 1.00 98.06 322 GLN A O 1
ATOM 2589 N N . ASN A 1 323 ? 6.737 8.399 18.345 1.00 98.38 323 ASN A N 1
ATOM 2590 C CA . ASN A 1 323 ? 7.767 7.625 19.035 1.00 98.38 323 ASN A CA 1
ATOM 2591 C C . ASN A 1 323 ? 8.546 6.708 18.071 1.00 98.38 323 ASN A C 1
ATOM 2593 O O . ASN A 1 323 ? 9.776 6.755 18.015 1.00 98.38 323 ASN A O 1
ATOM 2597 N N . TYR A 1 324 ? 7.839 5.911 17.264 1.00 98.56 324 TYR A N 1
ATOM 2598 C CA . TYR A 1 324 ? 8.480 4.991 16.319 1.00 98.56 324 TYR A CA 1
ATOM 2599 C C . TYR A 1 324 ? 9.120 5.733 15.136 1.00 98.56 324 TYR A C 1
ATOM 2601 O O . TYR A 1 324 ? 10.219 5.374 14.720 1.00 98.56 324 TYR A O 1
ATOM 2609 N N . ALA A 1 325 ? 8.503 6.811 14.649 1.00 98.12 325 ALA A N 1
ATOM 2610 C CA . ALA A 1 325 ? 9.085 7.679 13.628 1.00 98.12 325 ALA A CA 1
ATOM 2611 C C . ALA A 1 325 ? 10.422 8.271 14.090 1.00 98.12 325 ALA A C 1
ATOM 2613 O O . ALA A 1 325 ? 11.403 8.236 13.352 1.00 98.12 325 ALA A O 1
ATOM 2614 N N . LYS A 1 326 ? 10.499 8.729 15.348 1.00 97.81 326 LYS A N 1
ATOM 2615 C CA . LYS A 1 326 ? 11.744 9.223 15.946 1.00 97.81 326 LYS A CA 1
ATOM 2616 C C . LYS A 1 326 ? 12.786 8.112 16.076 1.00 97.81 326 LYS A C 1
ATOM 2618 O O . LYS A 1 326 ? 13.937 8.318 15.701 1.00 97.81 326 LYS A O 1
ATOM 2623 N N . LYS A 1 327 ? 12.381 6.934 16.569 1.00 98.19 327 LYS A N 1
ATOM 2624 C CA . LYS A 1 327 ? 13.246 5.753 16.741 1.00 98.19 327 LYS A CA 1
ATOM 2625 C C . LYS A 1 327 ? 13.904 5.320 15.429 1.00 98.19 327 LYS A C 1
ATOM 2627 O O . LYS A 1 327 ? 15.092 5.015 15.422 1.00 98.19 327 LYS A O 1
ATOM 2632 N N . HIS A 1 328 ? 13.139 5.296 14.340 1.00 98.19 328 HIS A N 1
ATOM 2633 C CA . HIS A 1 328 ? 13.604 4.851 13.019 1.00 98.19 328 HIS A CA 1
ATOM 2634 C C . HIS A 1 328 ? 14.052 5.992 12.105 1.00 98.19 328 HIS A C 1
ATOM 2636 O O . HIS A 1 328 ? 14.449 5.738 10.971 1.00 98.19 328 HIS A O 1
ATOM 2642 N N . GLN A 1 329 ? 14.000 7.235 12.590 1.00 96.88 329 GLN A N 1
ATOM 2643 C CA . GLN A 1 329 ? 14.303 8.445 11.827 1.00 96.88 329 GLN A CA 1
ATOM 2644 C C . GLN A 1 329 ? 13.549 8.486 10.490 1.00 96.88 329 GLN A C 1
ATOM 2646 O O . GLN A 1 329 ? 14.157 8.593 9.434 1.00 96.88 329 GLN A O 1
ATOM 2651 N N . VAL A 1 330 ? 12.227 8.349 10.513 1.00 97.44 330 VAL A N 1
ATOM 2652 C CA . VAL A 1 330 ? 11.366 8.443 9.319 1.00 97.44 330 VAL A CA 1
ATOM 2653 C C . VAL A 1 330 ? 10.353 9.571 9.486 1.00 97.44 330 VAL A C 1
ATOM 2655 O O . VAL A 1 330 ? 9.949 9.852 10.614 1.00 97.44 330 VAL A O 1
ATOM 2658 N N . ASP A 1 331 ? 9.951 10.216 8.385 1.00 96.19 331 ASP A N 1
ATOM 2659 C CA . ASP A 1 331 ? 8.939 11.283 8.408 1.00 96.19 331 ASP A CA 1
ATOM 2660 C C . ASP A 1 331 ? 7.645 10.743 9.046 1.00 96.19 331 ASP A C 1
ATOM 2662 O O . ASP A 1 331 ? 7.111 9.722 8.592 1.00 96.19 331 ASP A O 1
ATOM 2666 N N . PRO A 1 332 ? 7.134 11.376 10.117 1.00 97.06 332 PRO A N 1
ATOM 2667 C CA . PRO A 1 332 ? 6.028 10.828 10.890 1.00 97.06 332 PRO A CA 1
ATOM 2668 C C . PRO A 1 332 ? 4.694 10.871 10.135 1.00 97.06 332 PRO A C 1
ATOM 2670 O O . PRO A 1 332 ? 3.809 10.057 10.414 1.00 97.06 332 PRO A O 1
ATOM 2673 N N . PHE A 1 333 ? 4.519 11.798 9.190 1.00 96.25 333 PHE A N 1
ATOM 2674 C CA . PHE A 1 333 ? 3.296 11.889 8.403 1.00 96.25 333 PHE A CA 1
ATOM 2675 C C . PHE A 1 333 ? 3.226 10.753 7.380 1.00 96.25 333 PHE A C 1
ATOM 2677 O O . PHE A 1 333 ? 2.275 9.969 7.426 1.00 96.25 333 PHE A O 1
ATOM 2684 N N . GLU A 1 334 ? 4.233 10.611 6.519 1.00 96.19 334 GLU A N 1
ATOM 2685 C CA . GLU A 1 334 ? 4.280 9.538 5.519 1.00 96.19 334 GLU A CA 1
ATOM 2686 C C . GLU A 1 334 ? 4.323 8.167 6.196 1.00 96.19 334 GLU A C 1
ATOM 2688 O O . GLU A 1 334 ? 3.598 7.255 5.800 1.00 96.19 334 GLU A O 1
ATOM 2693 N N . PHE A 1 335 ? 5.063 8.037 7.307 1.00 97.88 335 PHE A N 1
ATOM 2694 C CA . PHE A 1 335 ? 5.086 6.792 8.077 1.00 97.88 335 PHE A CA 1
ATOM 2695 C C . PHE A 1 335 ? 3.690 6.392 8.565 1.00 97.88 335 PHE A C 1
ATOM 2697 O O . PHE A 1 335 ? 3.326 5.218 8.500 1.00 97.88 335 PHE A O 1
ATOM 2704 N N . SER A 1 336 ? 2.862 7.352 8.994 1.00 97.94 336 SER A N 1
ATOM 2705 C CA . SER A 1 336 ? 1.477 7.057 9.378 1.00 97.94 336 SER A CA 1
ATOM 2706 C C . SER A 1 336 ? 0.643 6.510 8.214 1.00 97.94 336 SER A C 1
ATOM 2708 O O . SER A 1 336 ? -0.187 5.622 8.422 1.00 97.94 336 SER A O 1
ATOM 2710 N N . LEU A 1 337 ? 0.882 6.984 6.986 1.00 96.94 337 LEU A N 1
ATOM 2711 C CA . LEU A 1 337 ? 0.188 6.503 5.793 1.00 96.94 337 LEU A CA 1
ATOM 2712 C C . LEU A 1 337 ? 0.632 5.083 5.434 1.00 96.94 337 LEU A C 1
ATOM 2714 O O . LEU A 1 337 ? -0.225 4.222 5.218 1.00 96.94 337 LEU A O 1
ATOM 2718 N N . ASP A 1 338 ? 1.933 4.805 5.463 1.00 96.56 338 ASP A N 1
ATOM 2719 C CA . ASP A 1 338 ? 2.476 3.473 5.187 1.00 96.56 338 ASP A CA 1
ATOM 2720 C C . ASP A 1 338 ? 2.003 2.428 6.210 1.00 96.56 338 ASP A C 1
ATOM 2722 O O . ASP A 1 338 ? 1.547 1.337 5.847 1.00 96.56 338 ASP A O 1
ATOM 2726 N N . VAL A 1 339 ? 2.017 2.776 7.500 1.00 97.62 339 VAL A N 1
ATOM 2727 C CA . VAL A 1 339 ? 1.517 1.912 8.581 1.00 97.62 339 VAL A CA 1
ATOM 2728 C C . VAL A 1 339 ? 0.012 1.666 8.445 1.00 97.62 339 VAL A C 1
ATOM 2730 O O . VAL A 1 339 ? -0.459 0.556 8.705 1.00 97.62 339 VAL A O 1
ATOM 2733 N N . SER A 1 340 ? -0.760 2.649 7.965 1.00 96.50 340 SER A N 1
ATOM 2734 C CA . SER A 1 340 ? -2.212 2.505 7.784 1.00 96.50 340 SER A CA 1
ATOM 2735 C C . SER A 1 340 ? -2.609 1.388 6.812 1.00 96.50 340 SER A C 1
ATOM 2737 O O . SER A 1 340 ? -3.708 0.835 6.912 1.00 96.50 340 SER A O 1
ATOM 2739 N N . LEU A 1 341 ? -1.710 0.980 5.909 1.00 93.56 341 LEU A N 1
ATOM 2740 C CA . LEU A 1 341 ? -1.943 -0.146 5.003 1.00 93.56 341 LEU A CA 1
ATOM 2741 C C . LEU A 1 341 ? -2.058 -1.486 5.747 1.00 93.56 341 LEU A C 1
ATOM 2743 O O . LEU A 1 341 ? -2.661 -2.419 5.211 1.00 93.56 341 LEU A O 1
ATOM 2747 N N . PHE A 1 342 ? -1.532 -1.559 6.971 1.00 93.94 342 PHE A N 1
ATOM 2748 C CA . PHE A 1 342 ? -1.587 -2.709 7.875 1.00 93.94 342 PHE A CA 1
ATOM 2749 C C . PHE A 1 342 ? -2.590 -2.521 9.022 1.00 93.94 342 PHE A C 1
ATOM 2751 O O . PHE A 1 342 ? -2.766 -3.431 9.827 1.00 93.94 342 PHE A O 1
ATOM 2758 N N . ALA A 1 343 ? -3.285 -1.378 9.080 1.00 88.94 343 ALA A N 1
ATOM 2759 C CA . ALA A 1 343 ? -4.432 -1.185 9.960 1.00 88.94 343 ALA A CA 1
ATOM 2760 C C . ALA A 1 343 ? -5.630 -1.965 9.398 1.00 88.94 343 ALA A C 1
ATOM 2762 O O . ALA A 1 343 ? -6.396 -1.487 8.546 1.00 88.94 343 ALA A O 1
ATOM 2763 N N . THR A 1 344 ? -5.709 -3.225 9.812 1.00 76.50 344 THR A N 1
ATOM 2764 C CA . THR A 1 344 ? -6.762 -4.173 9.459 1.00 76.50 344 THR A CA 1
ATOM 2765 C C . THR A 1 344 ? -7.494 -4.606 10.704 1.00 76.50 344 THR A C 1
ATOM 2767 O O . THR A 1 344 ? -6.831 -5.031 11.677 1.00 76.50 344 THR A O 1
#

Radius of gyration: 24.42 Å; chains: 1; bounding box: 54×46×69 Å

Organism: NCBI:txid2810561

Secondary structure (DSSP, 8-state):
---EEEEHHHHHHHHH--S--------HHHHHHHHHHHHHHHHHS-TTEEEEEEEEEEEEETTEEEEEEEEEEEEEE-SS-EEEEEEEEESS-GGG--HHHHHHHHHHHHHHHHHHHHHTT-SEEEEEEEEEETTTTEEEEEEEEEEHHHHHHHHHHHHHHHHHHHHHHHHHHHHHHHHHHHPPPSSSSPPTTHHHHHHHHHHHHHTT--------TTS-HHHHHHHHHHHHHHTTS-S------SSHHHHHHHHHHHHHHHTTT----EE----HHHH--GGGTT--GGG-TTTTTHHHHHHHHHHHHHHH-SEE-HHHHHHHHHHHT--HHHHHHHHHTT--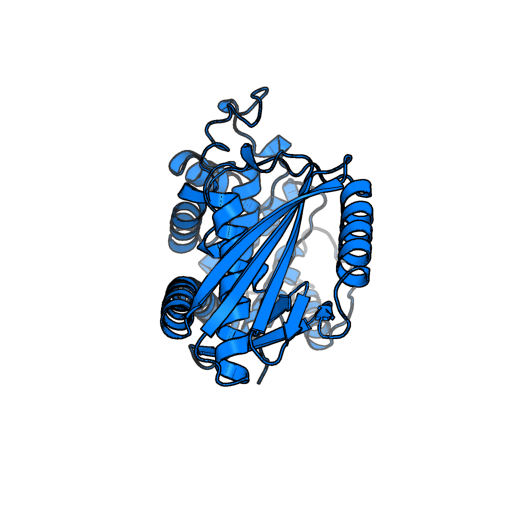

pLDDT: mean 93.06, std 8.62, range [40.5, 98.62]

InterPro domains:
  IPR011604 PD-(D/E)XK endonuclease-like domain superfamily [G3DSA:3.90.320.10] (11-189)
  IPR014013 Helicase superfamily 1/2, ATP-binding domain, DinG/Rad3-type [PS51193] (180-344)
  IPR027417 P-loop containing nucleoside triphosphate hydrolase [G3DSA:3.40.50.300] (190-341)
  IPR027417 P-loop containing nucleoside triphosphate hydrolase [SSF52540] (159-267)
  IPR038726 PD-(D/E)XK endonuclease-like domain, AddAB-type [PF12705] (39-159)

Foldseek 3Di:
DDEAEDELLNLLCLQQPWWFFDPPPDDVVQVVVQVVLLVVVQVVDDPQKDAFDKFWDWDDDPNHIYIYIDTFRIWGDDPVAIETEHEEEEQDDPVRDDPSVVVSSVSSQLQRVLRCCVVVVNFKHKYKYWYAHPDVRDTDIDIDIDGNVNSVVSVVVSVVSVSVVVVLLVVQLVLLLVQLQVFDQLDPDADPPLQVLLVVLLVCLVVVHDDDDDDDPPNLNLLSNVSSVSNCSNVVSDPDDDDDDPDPVVVVSNLVSVVSRVVRRRFFAEADADDLVVLFDPQQPPDDSVGQQQRTGQSVQLVVLLVVCSVPDRYHYSVNLNVSSVVSSHRSNVSRVVNVVSRD

Sequence (344 aa):
MTNIQIGIRTLIEFILKRGDLVPTSTSDNSMAAGSRIHRKIQKSRPLTYAAEVTLKTNFEYLGTNYEISGRADGINRTADEVLIEEIKTSDVKFSELNDNTLDLYWAQAKVYGYILMTTENLDHISLQLTYVQTPDEQITTTKIEYSKSAATSFFNELINEYKKWLKLRHDLNESRIASAKALKFPFPEYRPGQYDISKVVYKTIVNKKHLFLEAPTGTGKTVSTLFPAVKSMGEELINRIFYFTAKQSTRKVCEEAIELLTAKGLSLKSITLTAREQIIFPEEQDIVADQNPYMIGYYDRIKPAILDIINNEDQITKAIIQNYAKKHQVDPFEFSLDVSLFAT